Protein AF-A0A972TTF9-F1 (afdb_monomer)

Mean predicted aligned error: 5.74 Å

Structure (mmCIF, N/CA/C/O backbone):
data_AF-A0A972TTF9-F1
#
_entry.id   AF-A0A972TTF9-F1
#
loop_
_atom_site.group_PDB
_atom_site.id
_atom_site.type_symbol
_atom_site.label_atom_id
_atom_site.label_alt_id
_atom_site.label_comp_id
_atom_site.label_asym_id
_atom_site.label_entity_id
_atom_site.label_seq_id
_atom_site.pdbx_PDB_ins_code
_atom_site.Cartn_x
_atom_site.Cartn_y
_atom_site.Cartn_z
_atom_site.occupancy
_atom_site.B_iso_or_equiv
_atom_site.auth_seq_id
_atom_site.auth_comp_id
_atom_site.auth_asym_id
_atom_site.auth_atom_id
_atom_site.pdbx_PDB_model_num
ATOM 1 N N . MET A 1 1 ? -5.460 18.891 6.272 1.00 92.94 1 MET A N 1
ATOM 2 C CA . MET A 1 1 ? -5.947 18.469 4.933 1.00 92.94 1 MET A CA 1
ATOM 3 C C . MET A 1 1 ? -7.461 18.357 4.998 1.00 92.94 1 MET A C 1
ATOM 5 O O . MET A 1 1 ? -7.931 17.852 6.002 1.00 92.94 1 MET A O 1
ATOM 9 N N . ASP A 1 2 ? -8.222 18.830 4.007 1.00 95.31 2 ASP A N 1
ATOM 10 C CA . ASP A 1 2 ? -9.689 18.640 4.000 1.00 95.31 2 ASP A CA 1
ATOM 11 C C . ASP A 1 2 ? -10.114 17.315 3.328 1.00 95.31 2 ASP A C 1
ATOM 13 O O . ASP A 1 2 ? -9.313 16.657 2.652 1.00 95.31 2 ASP A O 1
ATOM 17 N N . LYS A 1 3 ? -11.377 16.910 3.516 1.00 96.06 3 LYS A N 1
ATOM 18 C CA . LYS A 1 3 ? -11.932 15.657 2.981 1.00 96.06 3 LYS A CA 1
ATOM 19 C C . LYS A 1 3 ? -11.820 15.547 1.455 1.00 96.06 3 LYS A C 1
ATOM 21 O O . LYS A 1 3 ? -11.499 14.477 0.934 1.00 96.06 3 LYS A O 1
ATOM 26 N N . ASN A 1 4 ? -12.021 16.643 0.721 1.00 96.31 4 ASN A N 1
ATOM 27 C CA . ASN A 1 4 ? -11.902 16.645 -0.740 1.00 96.31 4 ASN A CA 1
ATOM 28 C C . ASN A 1 4 ? -10.445 16.456 -1.177 1.00 96.31 4 ASN A C 1
ATOM 30 O O . ASN A 1 4 ? -10.166 15.688 -2.098 1.00 96.31 4 ASN A O 1
ATOM 34 N N . GLN A 1 5 ? -9.503 17.106 -0.493 1.00 97.12 5 GLN A N 1
ATOM 35 C CA . GLN A 1 5 ? -8.070 16.922 -0.710 1.00 97.12 5 GLN A CA 1
ATOM 36 C C . GLN A 1 5 ? -7.633 15.484 -0.409 1.00 97.12 5 GLN A C 1
ATOM 38 O O . GLN A 1 5 ? -6.855 14.918 -1.180 1.00 97.12 5 GLN A O 1
ATOM 43 N N . LEU A 1 6 ? -8.146 14.873 0.665 1.00 97.62 6 LEU A N 1
ATOM 44 C CA . LEU A 1 6 ? -7.896 13.464 0.976 1.00 97.62 6 LEU A CA 1
ATOM 45 C C . LEU A 1 6 ? -8.379 12.554 -0.161 1.00 97.62 6 LEU A C 1
ATOM 47 O O . LEU A 1 6 ? -7.615 11.720 -0.646 1.00 97.62 6 LEU A O 1
ATOM 51 N N . LEU A 1 7 ? -9.610 12.748 -0.641 1.00 97.31 7 LEU A N 1
ATOM 52 C CA . LEU A 1 7 ? -10.167 11.963 -1.748 1.00 97.31 7 LEU A CA 1
ATOM 53 C C . LEU A 1 7 ? -9.369 12.130 -3.044 1.00 97.31 7 LEU A C 1
ATOM 55 O O . LEU A 1 7 ? -9.093 11.141 -3.721 1.00 97.31 7 LEU A O 1
ATOM 59 N N . LEU A 1 8 ? -8.948 13.353 -3.379 1.00 97.19 8 LEU A N 1
ATOM 60 C CA . LEU A 1 8 ? -8.092 13.604 -4.541 1.00 97.19 8 LEU A CA 1
ATOM 61 C C . LEU A 1 8 ? -6.760 12.852 -4.435 1.00 97.19 8 LEU A C 1
ATOM 63 O O . LEU A 1 8 ? -6.316 12.251 -5.415 1.00 97.19 8 LEU A O 1
ATOM 67 N N . LYS A 1 9 ? -6.143 12.830 -3.250 1.00 97.75 9 LYS A N 1
ATOM 68 C CA . LYS A 1 9 ? -4.900 12.086 -3.021 1.00 97.75 9 LYS A CA 1
ATOM 69 C C . LYS A 1 9 ? -5.108 10.571 -3.072 1.00 97.75 9 LYS A C 1
ATOM 71 O O . LYS A 1 9 ? -4.300 9.884 -3.688 1.00 97.75 9 LYS A O 1
ATOM 76 N N . LEU A 1 10 ? -6.202 10.043 -2.521 1.00 97.06 10 LEU A N 1
ATOM 77 C CA . LEU A 1 10 ? -6.537 8.616 -2.642 1.00 97.06 10 LEU A CA 1
ATOM 78 C C . LEU A 1 10 ? -6.822 8.208 -4.095 1.00 97.06 10 LEU A C 1
ATOM 80 O O . LEU A 1 10 ? -6.395 7.138 -4.529 1.00 97.06 10 LEU A O 1
ATOM 84 N N . ASN A 1 11 ? -7.471 9.074 -4.878 1.00 96.12 11 ASN A N 1
ATOM 85 C CA . ASN A 1 11 ? -7.640 8.860 -6.316 1.00 96.12 11 ASN A CA 1
ATOM 86 C C . ASN A 1 11 ? -6.285 8.839 -7.034 1.00 96.12 11 ASN A C 1
ATOM 88 O O . ASN A 1 11 ? -6.067 7.989 -7.891 1.00 96.12 11 ASN A O 1
ATOM 92 N N . ALA A 1 12 ? -5.351 9.722 -6.666 1.00 96.81 12 ALA A N 1
ATOM 93 C CA . ALA A 1 12 ? -3.997 9.695 -7.216 1.00 96.81 12 ALA A CA 1
ATOM 94 C C . ALA A 1 12 ? -3.274 8.374 -6.895 1.00 96.81 12 ALA A C 1
ATOM 96 O O . ALA A 1 12 ? -2.665 7.787 -7.788 1.00 96.81 12 ALA A O 1
ATOM 97 N N . VAL A 1 13 ? -3.411 7.850 -5.670 1.00 96.81 13 VAL A N 1
ATOM 98 C CA . VAL A 1 13 ? -2.885 6.522 -5.297 1.00 96.81 13 VAL A CA 1
ATOM 99 C C . VAL A 1 13 ? -3.491 5.420 -6.175 1.00 96.81 13 VAL A C 1
ATOM 101 O O . VAL A 1 13 ? -2.761 4.570 -6.693 1.00 96.81 13 VAL A O 1
ATOM 104 N N . GLN A 1 14 ? -4.810 5.447 -6.399 1.00 95.25 14 GLN A N 1
ATOM 105 C CA . GLN A 1 14 ? -5.482 4.487 -7.278 1.00 95.25 14 GLN A CA 1
ATOM 106 C C . GLN A 1 14 ? -4.977 4.594 -8.721 1.00 95.25 14 GLN A C 1
ATOM 108 O O . GLN A 1 14 ? -4.647 3.580 -9.335 1.00 95.25 14 GLN A O 1
ATOM 113 N N . HIS A 1 15 ? -4.885 5.808 -9.262 1.00 95.06 15 HIS A N 1
ATOM 114 C CA . HIS A 1 15 ? -4.401 6.043 -10.620 1.00 95.0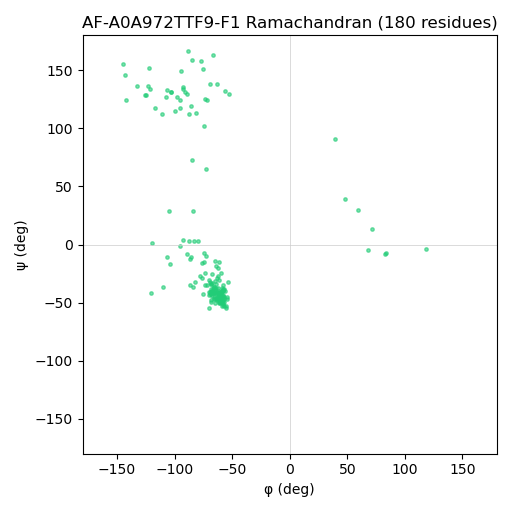6 15 HIS A CA 1
ATOM 115 C C . HIS A 1 15 ? -2.958 5.570 -10.794 1.00 95.06 15 HIS A C 1
ATOM 117 O O . HIS A 1 15 ? -2.661 4.903 -11.781 1.00 95.06 15 HIS A O 1
ATOM 123 N N . ASN A 1 16 ? -2.081 5.832 -9.823 1.00 94.69 16 ASN A N 1
ATOM 124 C CA . ASN A 1 16 ? -0.700 5.352 -9.846 1.00 94.69 16 ASN A CA 1
ATOM 125 C C . ASN A 1 16 ? -0.635 3.822 -9.881 1.00 94.69 16 ASN A C 1
ATOM 127 O O . ASN A 1 16 ? 0.145 3.260 -10.652 1.00 94.69 16 ASN A O 1
ATOM 131 N N . LEU A 1 17 ? -1.485 3.140 -9.103 1.00 93.12 17 LEU A N 1
ATOM 132 C CA . LEU A 1 17 ? -1.599 1.687 -9.182 1.00 93.12 17 LEU A CA 1
ATOM 133 C C . LEU A 1 17 ? -2.062 1.252 -10.577 1.00 93.12 17 LEU A C 1
ATOM 135 O O . LEU A 1 17 ? -1.405 0.416 -11.184 1.00 93.12 17 LEU A O 1
ATOM 139 N N . LEU A 1 18 ? -3.141 1.827 -11.113 1.00 91.94 18 LEU A N 1
ATOM 140 C CA . LEU A 1 18 ? -3.689 1.454 -12.424 1.00 91.94 18 LEU A CA 1
ATOM 141 C C . LEU A 1 18 ? -2.694 1.687 -13.571 1.00 91.94 18 LEU A C 1
ATOM 143 O O . LEU A 1 18 ? -2.528 0.808 -14.415 1.00 91.94 18 LEU A O 1
ATOM 147 N N . ILE A 1 19 ? -1.987 2.820 -13.574 1.00 91.44 19 ILE A N 1
ATOM 148 C CA . ILE A 1 19 ? -0.908 3.112 -14.529 1.00 91.44 19 ILE A CA 1
ATOM 149 C C . ILE A 1 19 ? 0.222 2.091 -14.365 1.00 91.44 19 ILE A C 1
ATOM 151 O O . ILE A 1 19 ? 0.707 1.538 -15.350 1.00 91.44 19 ILE A O 1
ATOM 155 N N . GLY A 1 20 ? 0.617 1.786 -13.128 1.00 90.75 20 GLY A N 1
ATOM 156 C CA . GLY A 1 20 ? 1.597 0.743 -12.832 1.00 90.75 20 GLY A CA 1
ATOM 157 C C . GLY A 1 20 ? 1.180 -0.637 -13.355 1.00 90.75 20 GLY A C 1
ATOM 158 O O . GLY A 1 20 ? 1.991 -1.365 -13.919 1.00 90.75 20 GLY A O 1
ATOM 159 N N . LEU A 1 21 ? -0.099 -0.995 -13.238 1.00 89.19 21 LEU A N 1
ATOM 160 C CA . LEU A 1 21 ? -0.625 -2.255 -13.763 1.00 89.19 21 LEU A CA 1
ATOM 161 C C . LEU A 1 21 ? -0.623 -2.282 -15.288 1.00 89.19 21 LEU A C 1
ATOM 163 O O . LEU A 1 21 ? -0.136 -3.251 -15.864 1.00 89.19 21 LEU A O 1
ATOM 167 N N . ALA A 1 22 ? -1.120 -1.226 -15.932 1.00 86.12 22 ALA A N 1
ATOM 168 C CA . ALA A 1 22 ? -1.128 -1.115 -17.386 1.00 86.12 22 ALA A CA 1
ATOM 169 C C . ALA A 1 22 ? 0.299 -1.198 -17.947 1.00 86.12 22 ALA A C 1
ATOM 171 O O . ALA A 1 22 ? 0.589 -2.030 -18.805 1.00 86.12 22 ALA A O 1
ATOM 172 N N . THR A 1 23 ? 1.224 -0.424 -17.375 1.00 81.88 23 THR A N 1
ATOM 173 C CA . THR A 1 23 ? 2.636 -0.450 -17.777 1.00 81.88 23 THR A CA 1
ATOM 174 C C . THR A 1 23 ? 3.299 -1.795 -17.504 1.00 81.88 23 THR A C 1
ATOM 176 O O . THR A 1 23 ? 4.130 -2.205 -18.300 1.00 81.88 23 THR A O 1
ATOM 179 N N . GLY A 1 24 ? 2.933 -2.517 -16.440 1.00 77.00 24 GLY A N 1
ATOM 180 C CA . GLY A 1 24 ? 3.442 -3.865 -16.164 1.00 77.00 24 GLY A CA 1
ATOM 181 C C . GLY A 1 24 ? 2.877 -4.958 -17.083 1.00 77.00 24 GLY A C 1
ATOM 182 O O . GLY A 1 24 ? 3.523 -5.992 -17.260 1.00 77.00 24 GLY A O 1
ATOM 183 N N . MET A 1 25 ? 1.689 -4.751 -17.662 1.00 69.88 25 MET A N 1
ATOM 184 C CA . MET A 1 25 ? 1.065 -5.660 -18.636 1.00 69.88 25 MET A CA 1
ATOM 185 C C . MET A 1 25 ? 1.592 -5.439 -20.058 1.00 69.88 25 MET A C 1
ATOM 187 O O . MET A 1 25 ? 1.733 -6.399 -20.812 1.00 69.88 25 MET A O 1
ATOM 191 N N . GLU A 1 26 ? 1.943 -4.203 -20.414 1.00 65.50 26 GLU A N 1
ATOM 192 C CA . GLU A 1 26 ? 2.475 -3.843 -21.736 1.00 65.50 26 GLU A CA 1
ATOM 193 C C . GLU A 1 26 ? 3.990 -4.059 -21.879 1.00 65.50 26 GLU A C 1
ATOM 195 O O . GLU A 1 26 ? 4.657 -3.403 -22.681 1.00 65.50 26 GLU A O 1
ATOM 200 N N . TRP A 1 27 ? 4.566 -5.014 -21.145 1.00 68.44 27 TRP A N 1
ATOM 201 C CA . TRP A 1 27 ? 5.965 -5.409 -21.317 1.00 68.44 27 TRP A CA 1
ATOM 202 C C . TRP A 1 27 ? 6.161 -6.206 -22.621 1.00 68.44 27 TRP A C 1
ATOM 204 O O . TRP A 1 27 ? 6.505 -7.386 -22.615 1.00 68.44 27 TRP A O 1
ATOM 214 N N . VAL A 1 28 ? 5.938 -5.550 -23.762 1.00 64.56 28 VAL A N 1
ATOM 215 C CA . VAL A 1 28 ? 6.119 -6.114 -25.098 1.00 64.56 28 VAL A CA 1
ATOM 216 C C . VAL A 1 28 ? 7.513 -5.733 -25.621 1.00 64.56 28 VAL A C 1
ATOM 218 O O . VAL A 1 28 ? 7.814 -4.545 -25.742 1.00 64.56 28 VAL A O 1
ATOM 221 N N . PRO A 1 29 ? 8.357 -6.706 -26.014 1.00 65.75 29 PRO A N 1
ATOM 222 C CA . PRO A 1 29 ? 9.765 -6.464 -26.352 1.00 65.75 29 PRO A CA 1
ATOM 223 C C . PRO A 1 29 ? 10.040 -5.527 -27.533 1.00 65.75 29 PRO A C 1
ATOM 225 O O . PRO A 1 29 ? 11.181 -5.107 -27.720 1.00 65.75 29 PRO A O 1
ATOM 228 N N . LYS A 1 30 ? 9.032 -5.224 -28.364 1.00 69.69 30 LYS A N 1
ATOM 229 C CA . LYS A 1 30 ? 9.236 -4.660 -29.708 1.00 69.69 30 LYS A CA 1
ATOM 230 C C . LYS A 1 30 ? 9.973 -3.314 -29.727 1.00 69.69 30 LYS A C 1
ATOM 232 O O . LYS A 1 30 ? 10.640 -3.049 -30.717 1.00 69.69 30 LYS A O 1
ATOM 237 N N . ASN A 1 31 ? 9.931 -2.536 -28.640 1.00 73.50 31 ASN A N 1
ATOM 238 C CA . ASN A 1 31 ? 10.522 -1.190 -28.587 1.00 73.50 31 ASN A CA 1
ATOM 239 C C . ASN A 1 31 ? 11.623 -1.017 -27.520 1.00 73.50 31 ASN A C 1
ATOM 241 O O . ASN A 1 31 ? 12.154 0.080 -27.358 1.00 73.50 31 ASN A O 1
ATOM 245 N N . TRP A 1 32 ? 11.988 -2.057 -26.759 1.00 77.38 32 TRP A N 1
ATOM 246 C CA . TRP A 1 32 ? 12.927 -1.881 -25.636 1.00 77.38 32 TRP A CA 1
ATOM 247 C C . TRP A 1 32 ? 14.340 -1.542 -26.065 1.00 77.38 32 TRP A C 1
ATOM 249 O O . TRP A 1 32 ? 15.003 -0.757 -25.394 1.00 77.38 32 TRP A O 1
ATOM 259 N N . LYS A 1 33 ? 14.786 -2.085 -27.200 1.00 77.38 33 LYS A N 1
ATOM 260 C CA . LYS A 1 33 ? 16.105 -1.766 -27.745 1.00 77.38 33 LYS A CA 1
ATOM 261 C C . LYS A 1 33 ? 16.251 -0.264 -27.997 1.00 77.38 33 LYS A C 1
ATOM 263 O O . LYS A 1 33 ? 17.297 0.299 -27.692 1.00 77.38 33 LYS A O 1
ATOM 268 N N . ASP A 1 34 ? 15.194 0.376 -28.486 1.00 81.12 34 ASP A N 1
ATOM 269 C CA . ASP A 1 34 ? 15.183 1.813 -28.750 1.00 81.12 34 ASP A CA 1
ATOM 270 C C . ASP A 1 34 ? 15.074 2.612 -2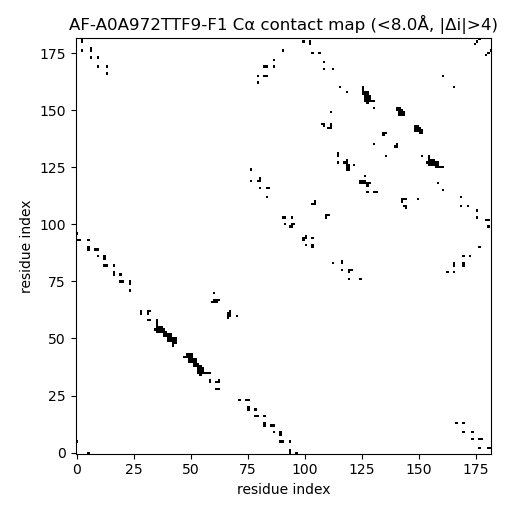7.447 1.00 81.12 34 ASP A C 1
ATOM 272 O O . ASP A 1 34 ? 15.834 3.557 -27.240 1.00 81.12 34 ASP A O 1
ATOM 276 N N . ILE A 1 35 ? 14.219 2.175 -26.514 1.00 78.81 35 ILE A N 1
ATOM 277 C CA . ILE A 1 35 ? 14.056 2.810 -25.196 1.00 78.81 35 ILE A CA 1
ATOM 278 C C . ILE A 1 35 ? 15.364 2.794 -24.391 1.00 78.81 35 ILE A C 1
ATOM 280 O O . ILE A 1 35 ? 15.724 3.799 -23.783 1.00 78.81 35 ILE A O 1
ATOM 284 N N . CYS A 1 36 ? 16.121 1.694 -24.413 1.00 83.81 36 CYS A N 1
ATOM 285 C CA . CYS A 1 36 ? 17.397 1.584 -23.700 1.00 83.81 36 CYS A CA 1
ATOM 286 C C . CYS A 1 36 ? 18.479 2.543 -24.214 1.00 83.81 36 CYS A C 1
ATOM 288 O O . CYS A 1 36 ? 19.446 2.802 -23.498 1.00 83.81 36 CYS A O 1
ATOM 290 N N . ASN A 1 37 ? 18.330 3.082 -25.425 1.00 84.44 37 ASN A N 1
ATOM 291 C CA . ASN A 1 37 ? 19.256 4.072 -25.974 1.00 84.44 37 ASN A CA 1
ATOM 292 C C . ASN A 1 37 ? 18.867 5.513 -25.615 1.00 84.44 37 ASN A C 1
ATOM 294 O O . ASN A 1 37 ? 19.649 6.434 -25.857 1.00 84.44 37 ASN A O 1
ATOM 298 N N . ILE A 1 38 ? 17.694 5.723 -25.009 1.00 85.44 38 ILE A N 1
ATOM 299 C CA . ILE A 1 38 ? 17.258 7.043 -24.564 1.00 85.44 38 ILE A CA 1
ATOM 300 C C . ILE A 1 38 ? 18.116 7.487 -23.380 1.00 85.44 38 ILE A C 1
ATOM 302 O O . ILE A 1 38 ? 18.424 6.728 -22.454 1.00 85.44 38 ILE A O 1
ATOM 306 N N . THR A 1 39 ? 18.496 8.759 -23.415 1.00 87.69 39 THR A N 1
ATOM 307 C CA . THR A 1 39 ? 19.091 9.442 -22.277 1.00 87.69 39 THR A CA 1
ATOM 308 C C . THR A 1 39 ? 18.292 10.698 -21.989 1.00 87.69 39 THR A C 1
ATOM 310 O O . THR A 1 39 ? 18.029 11.484 -22.895 1.00 87.69 39 THR A O 1
ATOM 313 N N . PHE A 1 40 ? 17.898 10.860 -20.733 1.00 87.81 40 PHE A N 1
ATOM 314 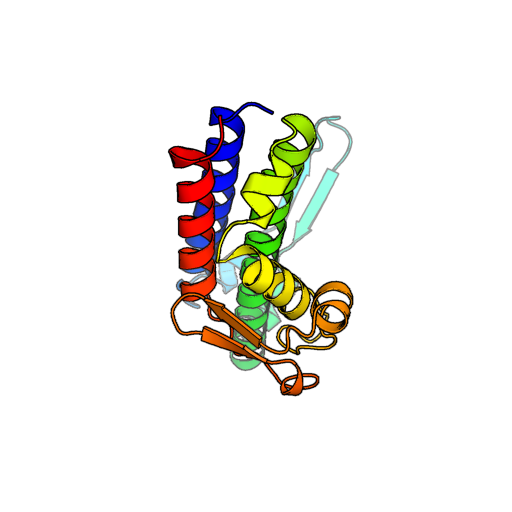C CA . PHE A 1 40 ? 17.142 12.011 -20.269 1.00 87.81 40 PHE A CA 1
ATOM 315 C C . PHE A 1 40 ? 18.091 13.019 -19.641 1.00 87.81 40 PHE A C 1
ATOM 317 O O . PHE A 1 40 ? 18.858 12.669 -18.740 1.00 87.81 40 PHE A O 1
ATOM 324 N N . ASP A 1 41 ? 18.007 14.256 -20.112 1.00 89.88 41 ASP A N 1
ATOM 325 C CA . ASP A 1 41 ? 18.681 15.398 -19.515 1.00 89.88 41 ASP A CA 1
ATOM 326 C C . ASP A 1 41 ? 17.663 16.159 -18.659 1.00 89.88 41 ASP A C 1
ATOM 328 O O . ASP A 1 41 ? 16.676 16.697 -19.160 1.00 89.88 41 ASP A O 1
ATOM 332 N N . PHE A 1 42 ? 17.900 16.185 -17.353 1.00 89.69 42 PHE A N 1
ATOM 333 C CA . PHE A 1 42 ? 17.106 16.932 -16.391 1.00 89.69 42 PHE A CA 1
ATOM 334 C C . PHE A 1 42 ? 17.859 18.194 -16.003 1.00 89.69 42 PHE A C 1
ATOM 336 O O . PHE A 1 42 ? 19.037 18.135 -15.644 1.00 89.69 42 PHE A O 1
ATOM 343 N N . THR A 1 43 ? 17.159 19.322 -16.044 1.00 90.81 43 THR A N 1
ATOM 344 C CA . THR A 1 43 ? 17.616 20.569 -15.431 1.00 90.81 43 THR A CA 1
ATOM 345 C C . THR A 1 43 ? 16.756 20.800 -14.199 1.00 90.81 43 THR A C 1
ATOM 347 O O . THR A 1 43 ? 15.534 20.723 -14.298 1.00 90.81 43 THR A O 1
ATOM 350 N N . GLY A 1 44 ? 17.390 21.005 -13.047 1.00 84.62 44 GLY A N 1
ATOM 351 C CA . GLY A 1 44 ? 16.695 21.326 -11.808 1.00 84.62 44 GLY A CA 1
ATOM 352 C C . GLY A 1 44 ? 16.030 22.697 -11.878 1.00 84.62 44 GLY A C 1
ATOM 353 O O . GLY A 1 44 ? 16.379 23.530 -12.717 1.00 84.62 44 GLY A O 1
ATOM 354 N N . ASP A 1 45 ? 15.095 22.942 -10.963 1.00 88.00 45 ASP A N 1
ATOM 355 C CA . ASP A 1 45 ? 14.345 24.204 -10.890 1.00 88.00 45 ASP A CA 1
ATOM 356 C C . ASP A 1 45 ? 15.252 25.423 -10.622 1.00 88.00 45 ASP A C 1
ATOM 358 O O . ASP A 1 45 ? 14.894 26.556 -10.933 1.00 88.00 45 ASP A O 1
ATOM 362 N N . ASP A 1 46 ? 16.454 25.188 -10.086 1.00 87.81 46 ASP A N 1
ATOM 363 C CA . ASP A 1 46 ? 17.507 26.188 -9.885 1.00 87.81 46 ASP A CA 1
ATOM 364 C C . ASP A 1 46 ? 18.231 26.600 -11.185 1.00 87.81 46 ASP A C 1
ATOM 366 O O . ASP A 1 46 ? 19.072 27.499 -11.168 1.00 87.81 46 ASP A O 1
ATOM 370 N N . GLY A 1 47 ? 17.948 25.931 -12.309 1.00 80.19 47 GLY A N 1
ATOM 371 C CA . GLY A 1 47 ? 18.584 26.152 -13.611 1.00 80.19 47 GLY A CA 1
ATOM 372 C C . GLY A 1 47 ? 20.066 25.751 -13.689 1.00 80.19 47 GLY A C 1
ATOM 373 O O . GLY A 1 47 ? 20.658 25.803 -14.771 1.00 80.19 47 GLY A O 1
ATOM 374 N N . ALA A 1 48 ? 20.672 25.342 -12.573 1.00 81.00 48 ALA A N 1
ATOM 375 C CA . ALA A 1 48 ? 22.101 25.064 -12.440 1.00 81.00 48 ALA A CA 1
ATOM 376 C C . ALA A 1 48 ? 22.378 23.566 -12.273 1.00 81.00 48 ALA A C 1
ATOM 378 O O . ALA A 1 48 ? 23.351 23.043 -12.826 1.00 81.00 48 ALA A O 1
ATOM 379 N N . SER A 1 49 ? 21.506 22.863 -11.553 1.00 84.25 49 SER A N 1
ATOM 380 C CA . SER A 1 49 ? 21.593 21.428 -11.343 1.00 84.25 49 SER A CA 1
ATOM 381 C C . SER A 1 49 ? 21.252 20.694 -12.633 1.00 84.25 49 SER A C 1
ATOM 383 O O . SER A 1 49 ? 20.184 20.887 -13.213 1.00 84.25 49 SER A O 1
ATOM 385 N N . LYS A 1 50 ? 22.158 19.829 -13.094 1.00 90.00 50 LYS A N 1
ATOM 386 C CA . LYS A 1 50 ? 21.940 18.984 -14.272 1.00 90.00 50 LYS A CA 1
ATOM 387 C C . LYS A 1 50 ? 22.145 17.527 -13.908 1.00 90.00 50 LYS A C 1
ATOM 389 O O . LYS A 1 50 ? 23.183 17.168 -13.356 1.00 90.00 50 LYS A O 1
ATOM 394 N N . ALA A 1 51 ? 21.177 16.689 -14.251 1.00 88.94 51 ALA A N 1
ATOM 395 C CA . ALA A 1 51 ? 21.280 15.246 -14.106 1.00 88.94 51 ALA A CA 1
ATOM 396 C C . ALA A 1 51 ? 21.046 14.584 -15.457 1.00 88.94 51 ALA A C 1
ATOM 398 O O . ALA A 1 51 ? 20.133 14.950 -16.192 1.00 88.94 51 ALA A O 1
ATOM 399 N N . LYS A 1 52 ? 21.871 13.588 -15.772 1.00 89.06 52 LYS A N 1
ATOM 400 C CA . LYS A 1 52 ? 21.729 12.791 -16.983 1.00 89.06 52 LYS A CA 1
ATOM 401 C C . LYS A 1 52 ? 21.443 11.351 -16.597 1.00 89.06 52 LYS A C 1
ATOM 403 O O . LYS A 1 52 ? 22.272 10.715 -15.950 1.00 89.06 52 LYS A O 1
ATOM 408 N N . ILE A 1 53 ? 20.279 10.841 -16.984 1.00 86.75 53 ILE A N 1
ATOM 409 C CA . ILE A 1 53 ? 19.871 9.463 -16.694 1.00 86.75 53 ILE A CA 1
ATOM 410 C C . ILE A 1 53 ? 19.844 8.684 -18.002 1.00 86.75 53 ILE A C 1
ATOM 412 O O . ILE A 1 53 ? 19.013 8.938 -18.872 1.00 86.75 53 ILE A O 1
ATOM 416 N N . SER A 1 54 ? 20.761 7.727 -18.140 1.00 86.38 54 SER A N 1
ATOM 417 C CA . SER A 1 54 ? 20.781 6.800 -19.272 1.00 86.38 54 SER A CA 1
ATOM 418 C C . SER A 1 54 ? 20.008 5.532 -18.935 1.00 86.38 54 SER A C 1
ATOM 420 O O . SER A 1 54 ? 20.238 4.923 -17.890 1.00 86.38 54 SER A O 1
ATOM 422 N N . LEU A 1 55 ? 19.147 5.087 -19.851 1.00 85.50 55 LEU A N 1
ATOM 423 C CA . LEU A 1 55 ? 18.436 3.815 -19.714 1.00 85.50 55 LEU A CA 1
ATOM 424 C C . LEU A 1 55 ? 19.256 2.603 -20.179 1.00 85.50 55 LEU A C 1
ATOM 426 O O . LEU A 1 55 ? 18.764 1.475 -20.124 1.00 85.50 55 LEU A O 1
ATOM 430 N N . LYS A 1 56 ? 20.518 2.795 -20.588 1.00 84.31 56 LYS A N 1
ATOM 431 C CA . LYS A 1 56 ? 21.367 1.715 -21.112 1.00 84.31 56 LYS A CA 1
ATOM 432 C C . LYS A 1 56 ? 21.546 0.570 -20.114 1.00 84.31 56 LYS A C 1
ATOM 434 O O . LYS A 1 56 ? 21.576 -0.588 -20.516 1.00 84.31 56 LYS A O 1
ATOM 439 N N . GLY A 1 57 ? 21.598 0.878 -18.816 1.00 79.88 57 GLY A N 1
ATOM 440 C CA . GLY A 1 57 ? 21.695 -0.126 -17.749 1.00 79.88 57 GLY A CA 1
ATOM 441 C C . GLY A 1 57 ? 20.474 -1.048 -17.628 1.00 79.88 57 GLY A C 1
ATOM 442 O O . GLY A 1 57 ? 20.561 -2.085 -16.982 1.00 79.88 57 GLY A O 1
ATOM 443 N N . LEU A 1 58 ? 19.346 -0.706 -18.262 1.00 82.69 58 LEU A N 1
ATOM 444 C CA . LEU A 1 58 ? 18.155 -1.556 -18.307 1.00 82.69 58 LEU A CA 1
ATOM 445 C C . LEU A 1 58 ? 18.196 -2.577 -19.449 1.00 82.69 58 LEU A C 1
ATOM 447 O O . LEU A 1 58 ? 17.359 -3.475 -19.468 1.00 82.69 58 LEU A O 1
ATOM 451 N N . HIS A 1 59 ? 19.147 -2.466 -20.383 1.00 82.94 59 HIS A N 1
ATOM 452 C CA . HIS A 1 59 ? 19.200 -3.307 -21.579 1.00 82.94 59 HIS A CA 1
ATOM 453 C C . HIS A 1 59 ? 19.206 -4.800 -21.236 1.00 82.94 59 HIS A C 1
ATOM 455 O O . HIS A 1 59 ? 18.325 -5.537 -21.671 1.00 82.94 59 HIS A O 1
ATOM 461 N N . ASP A 1 60 ? 20.141 -5.242 -20.398 1.00 80.12 60 ASP A N 1
ATOM 462 C CA . ASP A 1 60 ? 20.288 -6.667 -20.083 1.00 80.12 60 ASP A CA 1
ATOM 463 C C . ASP A 1 60 ? 19.106 -7.192 -19.254 1.00 80.12 60 ASP A C 1
ATOM 465 O O . ASP A 1 60 ? 18.668 -8.331 -19.421 1.00 80.12 60 ASP A O 1
ATOM 469 N N . THR A 1 61 ? 18.527 -6.331 -18.416 1.00 82.81 61 THR A N 1
ATOM 470 C CA . THR A 1 61 ? 17.312 -6.620 -17.648 1.00 82.81 61 THR A CA 1
ATOM 471 C C . THR A 1 61 ? 16.092 -6.815 -18.546 1.00 82.81 61 THR A C 1
ATOM 473 O O . THR A 1 61 ? 15.284 -7.697 -18.287 1.00 82.81 61 THR A O 1
ATOM 476 N N . LEU A 1 62 ? 15.940 -6.008 -19.598 1.00 79.56 62 LEU A N 1
ATOM 477 C CA . LEU A 1 62 ? 14.770 -6.057 -20.477 1.00 79.56 62 LEU A CA 1
ATOM 478 C C . LEU A 1 62 ? 14.904 -7.131 -21.564 1.00 79.56 62 LEU A C 1
ATOM 480 O O . LEU A 1 62 ? 13.923 -7.801 -21.894 1.00 79.56 62 LEU A O 1
ATOM 484 N N . MET A 1 63 ? 16.106 -7.342 -22.102 1.00 82.00 63 MET A N 1
ATOM 485 C CA . MET A 1 63 ? 16.332 -8.279 -23.207 1.00 82.00 63 MET A CA 1
ATOM 486 C C . MET A 1 63 ? 16.358 -9.749 -22.763 1.00 82.00 63 MET A C 1
ATOM 488 O O . MET A 1 63 ? 15.998 -10.622 -23.553 1.00 82.00 63 MET A O 1
ATOM 492 N N . ASN A 1 64 ? 16.723 -10.044 -21.511 1.00 85.38 64 ASN A N 1
ATOM 493 C CA . ASN A 1 64 ? 16.683 -11.401 -20.961 1.00 85.38 64 ASN A CA 1
ATOM 494 C C . ASN A 1 64 ? 15.332 -11.685 -20.280 1.00 85.38 64 ASN A C 1
ATOM 496 O O . ASN A 1 64 ? 14.833 -10.895 -19.490 1.00 85.38 64 ASN A O 1
ATOM 500 N N . GLU A 1 65 ? 14.714 -12.822 -20.600 1.00 84.50 65 GLU A N 1
ATOM 501 C CA . GLU A 1 65 ? 13.376 -13.170 -20.107 1.00 84.50 65 GLU A CA 1
ATOM 502 C C . GLU A 1 65 ? 13.309 -13.419 -18.598 1.00 84.50 65 GLU A C 1
ATOM 504 O O . GLU A 1 65 ? 12.373 -12.964 -17.942 1.00 84.50 65 GLU A O 1
ATOM 509 N N . SER A 1 66 ? 14.312 -14.087 -18.033 1.00 86.62 66 SER A N 1
ATOM 510 C CA . SER A 1 66 ? 14.343 -14.412 -16.608 1.00 86.62 66 SER A CA 1
ATOM 511 C C . SER A 1 66 ? 14.550 -13.167 -15.746 1.00 86.62 66 SER A C 1
ATOM 513 O O . SER A 1 66 ? 13.885 -13.007 -14.718 1.00 86.62 66 SER A O 1
ATOM 515 N N . THR A 1 67 ? 15.472 -12.283 -16.139 1.00 86.94 67 THR A N 1
ATOM 516 C CA . THR A 1 67 ? 15.707 -11.019 -15.425 1.00 86.94 67 THR A CA 1
ATOM 517 C C . THR A 1 67 ? 14.496 -10.112 -15.551 1.00 86.94 67 THR A C 1
ATOM 519 O O . THR A 1 67 ? 14.047 -9.553 -14.553 1.00 86.94 67 THR A O 1
ATOM 522 N N . ARG A 1 68 ? 13.897 -10.055 -16.740 1.00 85.38 68 ARG A N 1
ATOM 523 C CA . ARG A 1 68 ? 12.677 -9.307 -16.996 1.00 85.38 68 ARG A CA 1
ATOM 524 C C . ARG A 1 68 ? 11.523 -9.754 -16.105 1.00 85.38 68 ARG A C 1
ATOM 526 O O . ARG A 1 68 ? 10.916 -8.923 -15.437 1.00 85.38 68 ARG A O 1
ATOM 533 N N . GLU A 1 69 ? 11.227 -11.048 -16.055 1.00 85.31 69 GLU A N 1
ATOM 534 C CA . GLU A 1 69 ? 10.143 -11.552 -15.208 1.00 85.31 69 GLU A CA 1
ATOM 535 C C . GLU A 1 69 ? 10.401 -11.249 -13.724 1.00 85.31 69 GLU A C 1
ATOM 537 O O . GLU A 1 69 ? 9.508 -10.791 -13.009 1.00 85.31 69 GLU A O 1
ATOM 542 N N . THR A 1 70 ? 11.653 -11.382 -13.280 1.00 87.25 70 THR A N 1
ATOM 543 C CA . THR A 1 70 ? 12.066 -10.995 -11.923 1.00 87.25 70 THR A CA 1
ATOM 544 C C . THR A 1 70 ? 11.815 -9.509 -11.653 1.00 87.25 70 THR A C 1
ATOM 546 O O . THR A 1 70 ? 11.257 -9.141 -10.616 1.00 87.25 70 THR A O 1
ATOM 549 N N . THR A 1 71 ? 12.187 -8.627 -12.584 1.00 86.56 71 THR A N 1
ATOM 550 C CA . THR A 1 71 ? 11.944 -7.185 -12.456 1.00 86.56 71 THR A CA 1
ATOM 551 C C . THR A 1 71 ? 10.458 -6.867 -12.454 1.00 86.56 71 THR A C 1
ATOM 553 O O . THR A 1 71 ? 10.032 -6.044 -11.646 1.00 86.56 71 THR A O 1
ATOM 556 N N . ARG A 1 72 ? 9.654 -7.545 -13.279 1.00 85.69 72 ARG A N 1
ATOM 557 C CA . ARG A 1 72 ? 8.198 -7.393 -13.289 1.00 85.69 72 ARG A CA 1
ATOM 558 C C . ARG A 1 72 ? 7.603 -7.766 -11.932 1.00 85.69 72 ARG A C 1
ATOM 560 O O . ARG A 1 72 ? 6.864 -6.972 -11.360 1.00 85.69 72 ARG A O 1
ATOM 567 N N . ILE A 1 73 ? 7.965 -8.920 -11.367 1.00 85.69 73 ILE A N 1
ATOM 568 C CA . ILE A 1 73 ? 7.510 -9.349 -10.031 1.00 85.69 73 ILE A CA 1
ATOM 569 C C . ILE A 1 73 ? 7.886 -8.311 -8.965 1.00 85.69 73 ILE A C 1
ATOM 571 O O . ILE A 1 73 ? 7.035 -7.900 -8.170 1.00 85.69 73 ILE A O 1
ATOM 575 N N . ASN A 1 74 ? 9.133 -7.835 -8.979 1.00 86.88 74 ASN A N 1
ATOM 576 C CA . ASN A 1 74 ? 9.610 -6.825 -8.034 1.00 86.88 74 ASN A CA 1
ATOM 577 C C . ASN A 1 74 ? 8.880 -5.488 -8.189 1.00 86.88 74 ASN A C 1
ATOM 579 O O . ASN A 1 74 ? 8.490 -4.886 -7.190 1.00 86.88 74 ASN A O 1
ATOM 583 N N . PHE A 1 75 ? 8.645 -5.044 -9.423 1.00 87.81 75 PHE A N 1
ATOM 584 C CA . PHE A 1 75 ? 7.884 -3.835 -9.720 1.00 87.81 75 PHE A CA 1
ATOM 585 C C . PHE A 1 75 ? 6.449 -3.935 -9.190 1.00 87.81 75 PHE A C 1
ATOM 587 O O . PHE A 1 75 ? 5.983 -3.042 -8.485 1.00 87.81 75 PHE A O 1
ATOM 594 N N . MET A 1 76 ? 5.783 -5.068 -9.414 1.00 86.38 76 MET A N 1
ATOM 595 C CA . MET A 1 76 ? 4.442 -5.321 -8.880 1.00 86.38 76 MET A CA 1
ATOM 596 C C . MET A 1 76 ? 4.422 -5.341 -7.346 1.00 86.38 76 MET A C 1
ATOM 598 O O . MET A 1 76 ? 3.475 -4.852 -6.727 1.00 86.38 76 MET A O 1
ATOM 602 N N . ALA A 1 77 ? 5.464 -5.875 -6.706 1.00 85.88 77 ALA A N 1
ATOM 603 C CA . ALA A 1 77 ? 5.611 -5.809 -5.256 1.00 85.88 77 ALA A CA 1
ATOM 604 C C . ALA A 1 77 ? 5.809 -4.363 -4.764 1.00 85.88 77 ALA A C 1
ATOM 606 O O . ALA A 1 77 ? 5.178 -3.974 -3.781 1.00 85.88 77 ALA A O 1
ATOM 607 N N . CYS A 1 78 ? 6.619 -3.554 -5.460 1.00 88.25 78 CYS A N 1
ATOM 608 C CA . CYS A 1 78 ? 6.788 -2.124 -5.176 1.00 88.25 78 CYS A CA 1
ATOM 609 C C . CYS A 1 78 ? 5.458 -1.372 -5.248 1.00 88.25 78 CYS A C 1
ATOM 611 O O . CYS A 1 78 ? 5.137 -0.644 -4.312 1.00 88.25 78 CYS A O 1
ATOM 613 N N . LEU A 1 79 ? 4.676 -1.588 -6.310 1.00 89.19 79 LEU A N 1
ATOM 614 C CA . LEU A 1 79 ? 3.369 -0.953 -6.483 1.00 89.19 79 LEU A CA 1
ATOM 615 C C . LEU A 1 79 ? 2.427 -1.292 -5.326 1.00 89.19 79 LEU A C 1
ATOM 617 O O . LEU A 1 79 ? 1.889 -0.387 -4.699 1.00 89.19 79 LEU A O 1
ATOM 621 N N . LYS A 1 80 ? 2.296 -2.579 -4.967 1.00 89.62 80 LYS A N 1
ATOM 622 C CA . LYS A 1 80 ? 1.463 -2.996 -3.822 1.00 89.62 80 LYS A CA 1
ATOM 623 C C . LYS A 1 80 ? 1.900 -2.324 -2.518 1.00 89.62 80 LYS A C 1
ATOM 625 O O . LYS A 1 80 ? 1.050 -1.854 -1.766 1.00 89.62 80 LYS A O 1
ATOM 630 N N . ARG A 1 81 ? 3.211 -2.275 -2.244 1.00 89.69 81 ARG A N 1
ATOM 631 C CA . ARG A 1 81 ? 3.751 -1.602 -1.050 1.00 89.69 81 ARG A CA 1
ATOM 632 C C . ARG A 1 81 ? 3.393 -0.122 -1.031 1.00 89.69 81 ARG A C 1
ATOM 634 O O . ARG A 1 81 ? 2.911 0.352 -0.008 1.00 89.69 81 ARG A O 1
ATOM 641 N N . ALA A 1 82 ? 3.633 0.575 -2.140 1.00 91.44 82 ALA A N 1
ATOM 642 C CA . ALA A 1 82 ? 3.362 2.001 -2.266 1.00 91.44 82 ALA A CA 1
ATOM 643 C C . ALA A 1 82 ? 1.873 2.291 -2.051 1.00 91.44 82 ALA A C 1
ATOM 645 O O . ALA A 1 82 ? 1.537 3.061 -1.159 1.00 91.44 82 ALA A O 1
ATOM 646 N N . THR A 1 83 ? 0.979 1.577 -2.746 1.00 93.31 83 THR A N 1
ATOM 647 C CA . THR A 1 83 ? -0.475 1.743 -2.603 1.00 93.31 83 THR A CA 1
ATOM 648 C C . THR A 1 83 ? -0.940 1.582 -1.159 1.00 93.31 83 THR A C 1
ATOM 650 O O . THR A 1 83 ? -1.617 2.457 -0.625 1.00 93.31 83 THR A O 1
ATOM 653 N N . LEU A 1 84 ? -0.574 0.470 -0.513 1.00 93.19 84 LEU A N 1
ATOM 654 C CA . LEU A 1 84 ? -1.034 0.167 0.844 1.00 93.19 84 LEU A CA 1
ATOM 655 C C . LEU A 1 84 ? -0.483 1.149 1.875 1.00 93.19 84 LEU A C 1
ATOM 657 O O . LEU A 1 84 ? -1.174 1.496 2.833 1.00 93.19 84 LEU A O 1
ATOM 661 N N . ARG A 1 85 ? 0.770 1.571 1.696 1.00 93.00 85 ARG A N 1
ATOM 662 C CA . ARG A 1 85 ? 1.422 2.525 2.585 1.00 93.00 85 ARG A CA 1
ATOM 663 C C . ARG A 1 85 ? 0.820 3.916 2.429 1.00 93.00 85 ARG A C 1
ATOM 665 O O . ARG A 1 85 ? 0.362 4.469 3.421 1.00 93.00 85 ARG A O 1
ATOM 672 N N . GLU A 1 86 ? 0.794 4.445 1.211 1.00 95.19 86 GLU A N 1
ATOM 673 C CA . GLU A 1 86 ? 0.346 5.810 0.936 1.00 95.19 86 GLU A CA 1
ATOM 674 C C . GLU A 1 86 ? -1.123 5.998 1.313 1.00 95.19 86 GLU A C 1
ATOM 676 O O . GLU A 1 86 ? -1.451 6.947 2.019 1.00 95.19 86 GLU A O 1
ATOM 681 N N . ALA A 1 87 ? -2.007 5.069 0.935 1.00 96.06 87 ALA A N 1
ATOM 682 C CA . ALA A 1 87 ? -3.420 5.175 1.291 1.00 96.06 87 ALA A CA 1
ATOM 683 C C . ALA A 1 87 ? -3.637 5.156 2.813 1.00 96.06 87 ALA A C 1
ATOM 685 O O . ALA A 1 87 ? -4.404 5.959 3.345 1.00 96.06 87 ALA A O 1
ATOM 686 N N . HIS A 1 88 ? -2.915 4.286 3.529 1.00 95.19 88 HIS A N 1
ATOM 687 C CA . HIS A 1 88 ? -2.975 4.234 4.987 1.00 95.19 88 HIS A CA 1
ATOM 688 C C . HIS A 1 88 ? -2.454 5.520 5.637 1.00 95.19 88 HIS A C 1
ATOM 690 O O . HIS A 1 88 ? -3.089 6.016 6.563 1.00 95.19 88 HIS A O 1
ATOM 696 N N . GLU A 1 89 ? -1.307 6.038 5.187 1.00 95.81 89 GLU A N 1
ATOM 697 C CA . GLU A 1 89 ? -0.688 7.256 5.728 1.00 95.81 89 GLU A CA 1
ATOM 698 C C . GLU A 1 89 ? -1.564 8.492 5.480 1.00 95.81 89 GLU A C 1
ATOM 700 O O . GLU A 1 89 ? -1.703 9.321 6.374 1.00 95.81 89 GLU A O 1
ATOM 705 N N . LEU A 1 90 ? -2.216 8.589 4.316 1.00 97.56 90 LEU A N 1
ATOM 706 C CA . LEU A 1 90 ? -3.139 9.682 4.001 1.00 97.56 90 LEU A CA 1
ATOM 707 C C . LEU A 1 90 ? -4.356 9.709 4.931 1.00 97.56 90 LEU A C 1
ATOM 709 O O . LEU A 1 90 ? -4.703 10.769 5.449 1.00 97.56 90 LEU A O 1
ATOM 713 N N . ILE A 1 91 ? -4.995 8.554 5.143 1.00 97.62 91 ILE A N 1
ATOM 714 C CA . ILE A 1 91 ? -6.164 8.446 6.027 1.00 97.62 91 ILE A CA 1
ATOM 715 C C . ILE A 1 91 ? -5.750 8.657 7.481 1.00 97.62 91 ILE A C 1
ATOM 717 O O . ILE A 1 91 ? -6.427 9.380 8.202 1.00 97.62 91 ILE A O 1
ATOM 721 N N . LEU A 1 92 ? -4.625 8.069 7.901 1.00 96.62 92 LEU A N 1
ATOM 722 C CA . LEU A 1 92 ? -4.096 8.248 9.250 1.00 96.62 92 LEU A CA 1
ATOM 723 C C . LEU A 1 92 ? -3.864 9.727 9.558 1.00 96.62 92 LEU A C 1
ATOM 725 O O . LEU A 1 92 ? -4.399 10.219 10.544 1.00 96.62 92 LEU A O 1
ATOM 729 N N . LEU A 1 93 ? -3.131 10.428 8.687 1.00 97.12 93 LEU A N 1
ATOM 730 C CA . LEU A 1 93 ? -2.836 11.848 8.856 1.00 97.12 93 LEU A CA 1
ATOM 731 C C . LEU A 1 93 ? -4.121 12.673 8.958 1.00 97.12 93 LEU A C 1
ATOM 733 O O . LEU A 1 93 ? -4.236 13.519 9.836 1.00 97.12 93 LEU A O 1
ATOM 737 N N . TYR A 1 94 ? -5.098 12.406 8.086 1.00 98.06 94 TYR A N 1
ATOM 738 C CA . TYR A 1 94 ? -6.388 13.086 8.147 1.00 98.06 94 TYR A CA 1
ATOM 739 C C . TYR A 1 94 ? -7.080 12.877 9.492 1.00 98.06 94 TYR A C 1
ATOM 741 O O . TYR A 1 94 ? -7.447 13.841 10.151 1.00 98.06 94 TYR A O 1
ATOM 749 N N . CYS A 1 95 ? -7.227 11.619 9.908 1.00 97.75 95 CYS A N 1
ATOM 750 C CA . CYS A 1 95 ? -7.921 11.264 11.138 1.00 97.75 95 CYS A CA 1
ATOM 751 C C . CYS A 1 95 ? -7.202 11.777 12.394 1.00 97.75 95 CYS A C 1
ATOM 753 O O . CYS A 1 95 ? -7.861 12.072 13.387 1.00 97.75 95 CYS A O 1
ATOM 755 N N . GLU A 1 96 ? -5.873 11.885 12.375 1.00 96.38 96 GLU A N 1
ATOM 756 C CA . GLU A 1 96 ? -5.104 12.516 13.453 1.00 96.38 96 GLU A CA 1
ATOM 757 C C . GLU A 1 96 ? -5.338 14.034 13.492 1.00 96.38 96 GLU A C 1
ATOM 759 O O . GLU A 1 96 ? -5.564 14.586 14.566 1.00 96.38 96 GLU A O 1
ATOM 764 N N . GLU A 1 97 ? -5.357 14.708 12.337 1.00 96.69 97 GLU A N 1
ATOM 765 C CA . GLU A 1 97 ? -5.632 16.149 12.240 1.00 96.69 97 GLU A CA 1
ATOM 766 C C . GLU A 1 97 ? -7.091 16.505 12.588 1.00 96.69 97 GLU A C 1
ATOM 768 O O . GLU A 1 97 ? -7.342 17.565 13.164 1.00 96.69 97 GLU A O 1
ATOM 773 N N . SER A 1 98 ? -8.050 15.632 12.261 1.00 96.81 98 SER A N 1
ATOM 774 C CA . SER A 1 98 ? -9.487 15.840 12.489 1.00 96.81 98 SER A CA 1
ATOM 775 C C . SER A 1 98 ? -10.018 15.218 13.787 1.00 96.81 98 SER A C 1
ATOM 777 O O . SER A 1 98 ? -11.192 15.387 14.105 1.00 96.81 98 SER A O 1
ATOM 779 N N . ASN A 1 99 ? -9.171 14.533 14.565 1.00 97.06 99 ASN A N 1
ATOM 780 C CA . ASN A 1 99 ? -9.543 13.751 15.754 1.00 97.06 99 ASN A CA 1
ATOM 781 C C . ASN A 1 99 ? -10.547 12.606 15.488 1.00 97.06 99 ASN A C 1
ATOM 783 O O . ASN A 1 99 ? -11.293 12.226 16.387 1.00 97.06 99 ASN A O 1
ATOM 787 N N . GLN A 1 100 ? -10.534 12.017 14.289 1.00 96.94 100 GLN A N 1
ATOM 788 C CA . GLN A 1 100 ? -11.416 10.910 13.876 1.00 96.94 100 GLN A CA 1
ATOM 789 C C . GLN A 1 100 ? -10.697 9.547 13.824 1.00 96.94 100 GLN A C 1
ATOM 791 O O . GLN A 1 100 ? -10.976 8.671 12.996 1.00 96.94 100 GLN A O 1
ATOM 796 N N . PHE A 1 101 ? -9.666 9.373 14.657 1.00 96.88 101 PHE A N 1
ATOM 797 C CA . PHE A 1 101 ? -8.849 8.158 14.647 1.00 96.88 101 PHE A CA 1
ATOM 798 C C . PHE A 1 101 ? -9.596 6.925 15.173 1.00 96.88 101 PHE A C 1
ATOM 800 O O . PHE A 1 101 ? -9.333 5.808 14.720 1.00 96.88 101 PHE A O 1
ATOM 807 N N . GLU A 1 102 ? -10.539 7.090 16.103 1.00 97.19 102 GLU A N 1
ATOM 808 C CA . GLU A 1 102 ? -11.302 5.951 16.623 1.00 97.19 102 GLU A CA 1
ATOM 809 C C . GLU A 1 102 ? -12.293 5.411 15.578 1.00 97.19 102 GLU A C 1
ATOM 811 O O . GLU A 1 102 ? -12.421 4.194 15.438 1.00 97.19 102 GLU A O 1
ATOM 816 N N . GLU A 1 103 ? -12.887 6.275 14.751 1.00 97.44 103 GLU A N 1
ATOM 817 C CA . GLU A 1 103 ? -13.716 5.910 13.597 1.00 97.44 103 GLU A CA 1
ATOM 818 C C . GLU A 1 103 ? -12.903 5.094 12.593 1.00 97.44 103 GLU A C 1
ATOM 820 O O . GLU A 1 103 ? -13.351 4.039 12.132 1.00 97.44 103 GLU A O 1
ATOM 825 N N . TYR A 1 104 ? -11.675 5.531 12.308 1.00 97.44 104 TYR A N 1
ATOM 826 C CA . TYR A 1 104 ? -10.755 4.815 11.428 1.00 97.44 104 TYR A CA 1
ATOM 827 C C . TYR A 1 104 ? -10.375 3.438 11.985 1.00 97.44 104 TYR A C 1
ATOM 829 O O . TYR A 1 104 ? -10.456 2.419 11.296 1.00 97.44 104 TYR A O 1
ATOM 837 N N . LYS A 1 105 ? -10.016 3.377 13.264 1.00 96.19 105 LYS A N 1
ATOM 838 C CA . LYS A 1 105 ? -9.630 2.141 13.952 1.00 96.19 105 LYS A CA 1
ATOM 839 C C . LYS A 1 105 ? -10.785 1.150 14.113 1.00 96.19 105 LYS A C 1
ATOM 841 O O . LYS A 1 105 ? -10.531 -0.052 14.228 1.00 96.19 105 LYS A O 1
ATOM 846 N N . SER A 1 106 ? -12.026 1.639 14.127 1.00 95.81 106 SER A N 1
ATOM 847 C CA . SER A 1 106 ? -13.239 0.819 14.204 1.00 95.81 106 SER A CA 1
ATOM 848 C C . SER A 1 106 ? -13.571 0.091 12.896 1.00 95.81 106 SER A C 1
ATOM 850 O O . SER A 1 106 ? -14.369 -0.847 12.910 1.00 95.81 106 SER A O 1
ATOM 852 N N . GLN A 1 107 ? -12.952 0.481 11.774 1.00 96.94 107 GLN A N 1
ATOM 853 C CA . GLN A 1 107 ? -13.259 -0.112 10.478 1.00 96.94 107 GLN A CA 1
ATOM 854 C C . GLN A 1 107 ? -12.921 -1.612 10.443 1.00 96.94 107 GLN A C 1
ATOM 856 O O . GLN A 1 107 ? -11.845 -2.019 10.897 1.00 96.94 107 GLN A O 1
ATOM 861 N N . PRO A 1 108 ? -13.784 -2.456 9.842 1.00 94.50 108 PRO A N 1
ATOM 862 C CA . PRO A 1 108 ? -13.616 -3.912 9.856 1.00 94.50 108 PRO A CA 1
ATOM 863 C C . PRO A 1 108 ? -12.331 -4.370 9.151 1.00 94.50 108 PRO A C 1
ATOM 865 O O . PRO A 1 108 ? -11.750 -5.398 9.493 1.00 94.50 108 PRO A O 1
ATOM 868 N N . TRP A 1 109 ? -11.850 -3.587 8.187 1.00 96.25 109 TRP A N 1
ATOM 869 C CA . TRP A 1 109 ? -10.623 -3.850 7.442 1.00 96.25 109 TRP A CA 1
ATOM 870 C C . TRP A 1 109 ? -9.360 -3.302 8.121 1.00 96.25 109 TRP A C 1
ATOM 872 O O . TRP A 1 109 ? -8.259 -3.671 7.717 1.00 96.25 109 TRP A O 1
ATOM 882 N N . PHE A 1 110 ? -9.470 -2.453 9.151 1.00 96.25 110 PHE A N 1
ATOM 883 C CA . PHE A 1 110 ? -8.335 -1.709 9.717 1.00 96.25 110 PHE A CA 1
ATOM 884 C C . PHE A 1 110 ? -7.205 -2.626 10.203 1.00 96.25 110 PHE A C 1
ATOM 886 O O . PHE A 1 110 ? -6.040 -2.454 9.838 1.00 96.25 110 PHE A O 1
ATOM 893 N N . GLN A 1 111 ? -7.544 -3.635 11.010 1.00 96.31 111 GLN A N 1
ATOM 894 C CA . GLN A 1 111 ? -6.545 -4.543 11.581 1.00 96.31 111 GLN A CA 1
ATOM 895 C C . GLN A 1 111 ? -5.890 -5.415 10.509 1.00 96.31 111 GLN A C 1
ATOM 897 O O . GLN A 1 111 ? -4.671 -5.598 10.524 1.00 96.31 111 GLN A O 1
ATOM 902 N N . PHE A 1 112 ? -6.685 -5.890 9.549 1.00 96.62 112 PHE A N 1
ATOM 903 C CA . PHE A 1 112 ? -6.194 -6.634 8.395 1.00 96.62 112 PHE A CA 1
ATOM 904 C C . PHE A 1 112 ? -5.231 -5.779 7.559 1.00 96.62 112 PHE A C 1
ATOM 906 O O . PHE A 1 112 ? -4.103 -6.195 7.300 1.00 96.62 112 PHE A O 1
ATOM 913 N N . ALA A 1 113 ? -5.627 -4.550 7.217 1.00 95.56 113 ALA A N 1
ATOM 914 C CA . ALA A 1 113 ? -4.819 -3.599 6.460 1.00 95.56 113 ALA A CA 1
ATOM 915 C C . ALA A 1 113 ? -3.487 -3.294 7.151 1.00 95.56 113 ALA A C 1
ATOM 917 O O . ALA A 1 113 ? -2.437 -3.296 6.509 1.00 95.56 113 ALA A O 1
ATOM 918 N N . ARG A 1 114 ? -3.512 -3.086 8.474 1.00 94.19 114 ARG A N 1
ATOM 919 C CA . ARG A 1 114 ? -2.312 -2.831 9.279 1.00 94.19 114 ARG A CA 1
ATOM 920 C C . ARG A 1 114 ? -1.327 -4.000 9.220 1.00 94.19 114 ARG A C 1
ATOM 922 O O . ARG A 1 114 ? -0.129 -3.774 9.053 1.00 94.19 114 ARG A O 1
ATOM 929 N N . ILE A 1 115 ? -1.822 -5.235 9.321 1.00 95.06 115 ILE A N 1
ATOM 930 C CA . ILE A 1 115 ? -0.987 -6.441 9.232 1.00 95.06 115 ILE A CA 1
ATOM 931 C C . ILE A 1 115 ? -0.444 -6.612 7.810 1.00 95.06 115 ILE A C 1
ATOM 933 O O . ILE A 1 115 ? 0.765 -6.766 7.642 1.00 95.06 115 ILE A O 1
ATOM 937 N N . ILE A 1 116 ? -1.295 -6.523 6.782 1.00 94.44 116 ILE A N 1
ATOM 938 C CA . ILE A 1 116 ? -0.869 -6.658 5.382 1.00 94.44 116 ILE A CA 1
ATOM 939 C C . ILE A 1 116 ? 0.161 -5.600 5.001 1.00 94.44 116 ILE A C 1
ATOM 941 O O . ILE A 1 116 ? 1.151 -5.932 4.355 1.00 94.44 116 ILE A O 1
ATOM 945 N N . ARG A 1 117 ? -0.007 -4.347 5.434 1.00 92.12 117 ARG A N 1
ATOM 946 C CA . ARG A 1 117 ? 0.986 -3.292 5.203 1.00 92.12 117 ARG A CA 1
ATOM 947 C C . ARG A 1 117 ? 2.362 -3.715 5.720 1.00 92.12 117 ARG A C 1
ATOM 949 O O . ARG A 1 117 ? 3.345 -3.562 4.999 1.00 92.12 117 ARG A O 1
ATOM 956 N N . ASN A 1 118 ? 2.443 -4.279 6.925 1.00 89.75 118 ASN A N 1
ATOM 957 C CA . ASN A 1 118 ? 3.710 -4.764 7.479 1.00 89.75 118 ASN A CA 1
ATOM 958 C C . ASN A 1 118 ? 4.255 -5.953 6.670 1.00 89.75 118 ASN A C 1
ATOM 960 O O . ASN A 1 118 ? 5.421 -5.948 6.281 1.00 89.75 118 ASN A O 1
ATOM 964 N N . VAL A 1 119 ? 3.396 -6.921 6.337 1.00 91.00 119 VAL A N 1
ATOM 965 C CA . VAL A 1 119 ? 3.726 -8.095 5.509 1.00 91.00 119 VAL A CA 1
ATOM 966 C C . VAL A 1 119 ? 4.342 -7.689 4.166 1.00 91.00 119 VAL A C 1
ATOM 968 O O . VAL A 1 119 ? 5.375 -8.231 3.763 1.00 91.00 119 VAL A O 1
ATOM 971 N N . VAL A 1 120 ? 3.741 -6.721 3.469 1.00 87.44 120 VAL A N 1
ATOM 972 C CA . VAL A 1 120 ? 4.245 -6.284 2.163 1.00 87.44 120 VAL A CA 1
ATOM 973 C C . VAL A 1 120 ? 5.480 -5.401 2.288 1.00 87.44 120 VAL A C 1
ATOM 975 O O . VAL A 1 120 ? 6.296 -5.424 1.377 1.00 87.44 120 VAL A O 1
ATOM 978 N N . SER A 1 121 ? 5.647 -4.644 3.379 1.00 77.50 121 SER A N 1
ATOM 979 C CA . SER A 1 121 ? 6.711 -3.635 3.519 1.00 77.50 121 SER A CA 1
ATOM 980 C C . SER A 1 121 ? 8.102 -4.211 3.803 1.00 77.50 121 SER A C 1
ATOM 982 O O . SER A 1 121 ? 9.099 -3.506 3.644 1.00 77.50 121 SER A O 1
ATOM 984 N N . HIS A 1 122 ? 8.203 -5.475 4.217 1.00 72.06 122 HIS A N 1
ATOM 985 C CA . HIS A 1 122 ? 9.490 -6.100 4.521 1.00 72.06 122 HIS A CA 1
ATOM 986 C C . HIS A 1 122 ? 10.280 -6.521 3.271 1.00 72.06 122 HIS A C 1
ATOM 988 O O . HIS A 1 122 ? 9.723 -6.756 2.201 1.00 72.06 122 HIS A O 1
ATOM 994 N N . LYS A 1 123 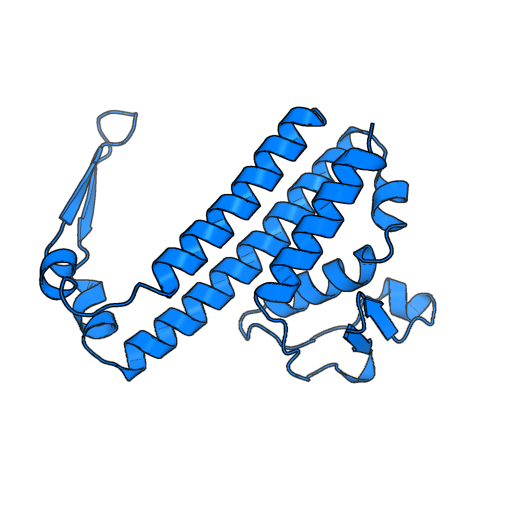? 11.606 -6.658 3.438 1.00 59.84 123 LYS A N 1
ATOM 995 C CA . LYS A 1 123 ? 12.574 -6.996 2.374 1.00 59.84 123 LYS A CA 1
ATOM 996 C C . LYS A 1 123 ? 12.219 -8.271 1.598 1.00 59.84 123 LYS A C 1
ATOM 998 O O . LYS A 1 123 ? 12.449 -8.310 0.397 1.00 59.84 123 LYS A O 1
ATOM 1003 N N . ASP A 1 124 ? 11.594 -9.243 2.262 1.00 61.94 124 ASP A N 1
ATOM 1004 C CA . ASP A 1 124 ? 11.196 -10.523 1.654 1.00 61.94 124 ASP A CA 1
ATOM 1005 C C . ASP A 1 124 ? 9.759 -10.517 1.109 1.00 61.94 124 ASP A C 1
ATOM 1007 O O . ASP A 1 124 ? 9.279 -11.557 0.681 1.00 61.94 124 ASP A O 1
ATOM 1011 N N . CYS A 1 125 ? 9.071 -9.367 1.159 1.00 67.75 125 CYS A N 1
ATOM 1012 C CA . CYS A 1 125 ? 7.762 -9.098 0.556 1.00 67.75 125 CYS A CA 1
ATOM 1013 C C . CYS A 1 125 ? 6.765 -10.254 0.645 1.00 67.75 125 CYS A C 1
ATOM 1015 O O . CYS A 1 125 ? 6.651 -11.060 -0.274 1.00 67.75 125 CYS A O 1
ATOM 1017 N N . GLY A 1 126 ? 5.963 -10.276 1.708 1.00 83.56 126 GLY A N 1
ATOM 1018 C CA . GLY A 1 126 ? 4.882 -11.249 1.824 1.00 83.56 126 GLY A CA 1
ATOM 1019 C C . GLY A 1 126 ? 5.008 -12.189 3.007 1.00 83.56 126 GLY A C 1
ATOM 1020 O O . GLY A 1 126 ? 4.084 -12.945 3.225 1.00 83.56 126 GLY A O 1
ATOM 1021 N N . VAL A 1 127 ? 6.068 -12.154 3.814 1.00 91.00 127 VAL A N 1
ATOM 1022 C CA . VAL A 1 127 ? 6.136 -12.997 5.022 1.00 91.00 127 VAL A CA 1
ATOM 1023 C C . VAL A 1 127 ? 5.533 -12.273 6.224 1.00 91.00 127 VAL A C 1
ATOM 1025 O O . VAL A 1 127 ? 5.926 -11.147 6.541 1.00 91.00 127 VAL A O 1
ATOM 1028 N N . LEU A 1 128 ? 4.621 -12.934 6.940 1.00 93.25 128 LEU A N 1
ATOM 1029 C CA . LEU A 1 128 ? 4.145 -12.458 8.238 1.00 93.25 128 LEU A CA 1
ATOM 1030 C C . LEU A 1 128 ? 5.225 -12.696 9.294 1.00 93.25 128 LEU A C 1
ATOM 1032 O O . LEU A 1 128 ? 5.418 -13.811 9.755 1.00 93.25 128 LEU A O 1
ATOM 1036 N N . ARG A 1 129 ? 5.967 -11.656 9.672 1.00 91.25 129 ARG A N 1
ATOM 1037 C CA . ARG A 1 129 ? 7.084 -11.793 10.626 1.00 91.25 129 ARG A CA 1
ATOM 1038 C C . ARG A 1 129 ? 6.660 -11.698 12.080 1.00 91.25 129 ARG A C 1
ATOM 1040 O O . ARG A 1 129 ? 7.239 -12.354 12.939 1.00 91.25 129 ARG A O 1
ATOM 1047 N N . GLU A 1 130 ? 5.666 -10.869 12.348 1.00 93.00 130 GLU A N 1
ATOM 1048 C CA . GLU A 1 130 ? 5.199 -10.594 13.695 1.00 93.00 130 GLU A CA 1
ATOM 1049 C C . GLU A 1 130 ? 3.687 -10.418 13.707 1.00 93.00 130 GLU A C 1
ATOM 1051 O O . GLU A 1 130 ? 3.089 -9.890 12.767 1.00 93.00 130 GLU A O 1
ATOM 1056 N N . TRP A 1 131 ? 3.073 -10.852 14.803 1.00 95.75 131 TRP A N 1
ATOM 1057 C CA . TRP A 1 131 ? 1.686 -10.529 15.093 1.00 95.75 131 TRP A CA 1
ATOM 1058 C C . TRP A 1 131 ? 1.635 -9.266 15.953 1.00 95.75 131 TRP A C 1
ATOM 1060 O O . TRP A 1 131 ? 2.387 -9.192 16.932 1.00 95.75 131 TRP A O 1
ATOM 1070 N N . PRO A 1 132 ? 0.747 -8.297 15.664 1.00 95.38 132 PRO A N 1
ATOM 1071 C CA . PRO A 1 132 ? 0.656 -7.078 16.456 1.00 95.38 132 PRO A CA 1
ATOM 1072 C C . PRO A 1 132 ? 0.485 -7.369 17.954 1.00 95.38 132 PRO A C 1
ATOM 1074 O O . PRO A 1 132 ? -0.355 -8.175 18.378 1.00 95.38 132 PRO A O 1
ATOM 1077 N N . SER A 1 133 ? 1.320 -6.730 18.775 1.00 95.12 133 SER A N 1
ATOM 1078 C CA . SER A 1 133 ? 1.378 -7.014 20.213 1.00 95.12 133 SER A CA 1
ATOM 1079 C C . SER A 1 133 ? 0.100 -6.594 20.942 1.00 95.12 133 SER A C 1
ATOM 1081 O O . SER A 1 133 ? -0.325 -7.269 21.877 1.00 95.12 133 SER A O 1
ATOM 1083 N N . ASP A 1 134 ? -0.556 -5.527 20.488 1.00 95.19 134 ASP A N 1
ATOM 1084 C CA . ASP A 1 134 ? -1.848 -5.063 20.989 1.00 95.19 134 ASP A CA 1
ATOM 1085 C C . ASP A 1 134 ? -2.976 -6.064 20.703 1.00 95.19 134 ASP A C 1
ATOM 1087 O O . ASP A 1 134 ? -3.825 -6.275 21.569 1.00 95.19 134 ASP A O 1
ATOM 1091 N N . LEU A 1 135 ? -2.955 -6.741 19.548 1.00 95.81 135 LEU A N 1
ATOM 1092 C CA . LEU A 1 135 ? -3.888 -7.834 19.252 1.00 95.81 135 LEU A CA 1
ATOM 1093 C C . LEU A 1 135 ? -3.625 -9.042 20.153 1.00 95.81 135 LEU A C 1
ATOM 1095 O O . LEU A 1 135 ? -4.560 -9.572 20.749 1.00 95.81 135 LEU A O 1
ATOM 1099 N N . SER A 1 136 ? -2.352 -9.418 20.337 1.00 95.06 136 SER A N 1
ATOM 1100 C CA . SER A 1 136 ? -1.980 -10.503 21.260 1.00 95.06 136 SER A CA 1
ATOM 1101 C C . SER A 1 136 ? -2.446 -10.229 22.692 1.00 95.06 136 SER A C 1
ATOM 1103 O O . SER A 1 136 ? -3.000 -11.121 23.328 1.00 95.06 136 SER A O 1
ATOM 1105 N N . LYS A 1 137 ? -2.259 -9.002 23.197 1.00 96.62 137 LYS A N 1
ATOM 1106 C CA . LYS A 1 137 ? -2.695 -8.595 24.547 1.00 96.62 137 LYS A CA 1
ATOM 1107 C C . LYS A 1 137 ? -4.213 -8.663 24.723 1.00 96.62 137 LYS A C 1
ATOM 1109 O O . LYS A 1 137 ? -4.680 -8.900 25.829 1.00 96.62 137 LYS A O 1
ATOM 1114 N N . LYS A 1 138 ? -4.971 -8.475 23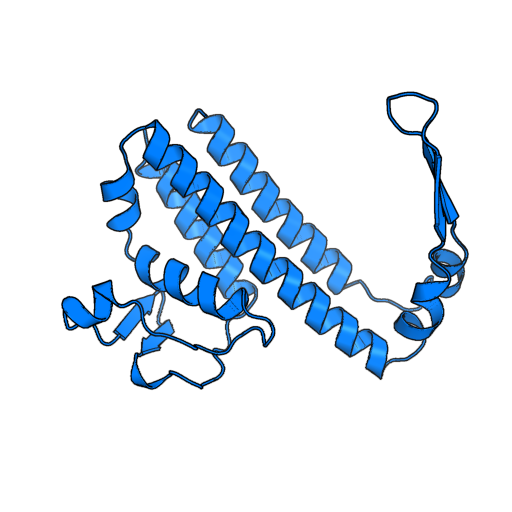.640 1.00 95.50 138 LYS A N 1
ATOM 1115 C CA . LYS A 1 138 ? -6.436 -8.595 23.608 1.00 95.50 138 LYS A CA 1
ATOM 1116 C C . LYS A 1 138 ? -6.927 -10.024 23.343 1.00 95.50 138 LYS A C 1
ATOM 1118 O O . LYS A 1 138 ? -8.127 -10.226 23.211 1.00 95.50 138 LYS A O 1
ATOM 1123 N N . GLY A 1 139 ? -6.026 -11.003 23.224 1.00 96.56 139 GLY A N 1
ATOM 1124 C CA . GLY A 1 139 ? -6.380 -12.386 22.896 1.00 96.56 139 GLY A CA 1
ATOM 1125 C C . GLY A 1 139 ? -6.842 -12.595 21.449 1.00 96.56 139 GLY A C 1
ATOM 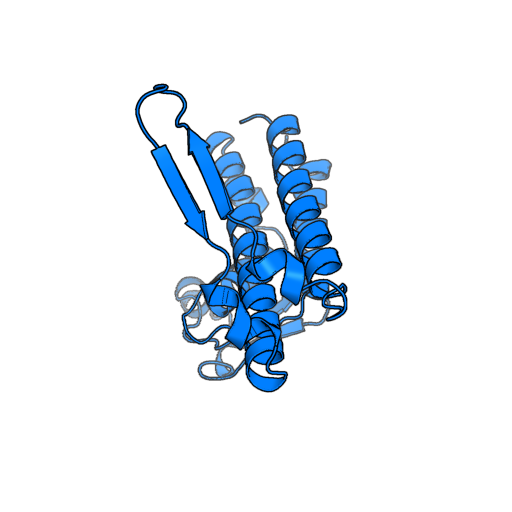1126 O O . GLY A 1 139 ? -7.370 -13.655 21.131 1.00 96.56 139 GLY A O 1
ATOM 1127 N N . ILE A 1 140 ? -6.641 -11.617 20.560 1.00 96.81 140 ILE A N 1
ATOM 1128 C CA . ILE A 1 140 ? -7.032 -11.712 19.150 1.00 96.81 140 ILE A CA 1
ATOM 1129 C C . ILE A 1 140 ? -5.958 -12.503 18.399 1.00 96.81 140 ILE A C 1
ATOM 1131 O O . ILE A 1 140 ? -4.817 -12.049 18.255 1.00 96.81 140 ILE A O 1
ATOM 1135 N N . THR A 1 141 ? -6.331 -13.688 17.920 1.00 96.94 141 THR A N 1
ATOM 1136 C CA . THR A 1 141 ? -5.447 -14.623 17.205 1.00 96.94 141 THR A CA 1
ATOM 1137 C C . THR A 1 141 ? -5.714 -14.697 15.707 1.00 96.94 141 THR A C 1
ATOM 1139 O O . THR A 1 141 ? -4.881 -15.251 14.990 1.00 96.94 141 THR A O 1
ATOM 1142 N N . SER A 1 142 ? -6.814 -14.118 15.220 1.00 97.44 142 SER A N 1
ATOM 1143 C CA . SER A 1 142 ? -7.095 -13.996 13.793 1.00 97.44 142 SER A CA 1
ATOM 1144 C C . SER A 1 142 ? -7.810 -12.693 13.448 1.00 97.44 142 SER A C 1
ATOM 1146 O O . SER A 1 142 ? -8.452 -12.068 14.293 1.00 97.44 142 SER A O 1
ATOM 1148 N N . VAL A 1 143 ? -7.651 -12.260 12.199 1.00 97.25 143 VAL A N 1
ATOM 1149 C CA . VAL A 1 143 ? -8.396 -11.150 11.599 1.00 97.25 143 VAL A CA 1
ATOM 1150 C C . VAL A 1 143 ? -8.909 -11.591 10.237 1.00 97.25 143 VAL A C 1
ATOM 1152 O O . VAL A 1 143 ? -8.177 -12.217 9.472 1.00 97.25 143 VAL A O 1
ATOM 1155 N N . VAL A 1 144 ? -10.162 -11.265 9.929 1.00 96.44 144 VAL A N 1
ATOM 1156 C CA . VAL A 1 144 ? -10.812 -11.653 8.674 1.00 96.44 144 VAL A CA 1
ATOM 1157 C C . VAL A 1 144 ? -11.268 -10.407 7.939 1.00 96.44 144 VAL A C 1
ATOM 1159 O O . VAL A 1 144 ? -11.905 -9.535 8.525 1.00 96.44 144 VAL A O 1
ATOM 1162 N N . TRP A 1 145 ? -10.987 -10.347 6.644 1.00 97.00 145 TRP A N 1
ATOM 1163 C CA . TRP A 1 145 ? -11.497 -9.309 5.760 1.00 97.00 145 TRP A CA 1
ATOM 1164 C C . TRP A 1 145 ? -11.836 -9.904 4.393 1.00 97.00 145 TRP A C 1
ATOM 1166 O O . TRP A 1 145 ? -11.001 -10.550 3.767 1.00 97.00 145 TRP A O 1
ATOM 1176 N N . ARG A 1 146 ? -13.085 -9.718 3.937 1.00 94.75 146 ARG A N 1
ATOM 1177 C CA . ARG A 1 146 ? -13.604 -10.232 2.649 1.00 94.75 146 ARG A CA 1
ATOM 1178 C C . ARG A 1 146 ? -13.288 -11.721 2.393 1.00 94.75 146 ARG A C 1
ATOM 1180 O O . ARG A 1 146 ? -12.976 -12.116 1.276 1.00 94.75 146 ARG A O 1
ATOM 1187 N N . GLY A 1 147 ? -13.374 -12.546 3.439 1.00 92.06 147 GLY A N 1
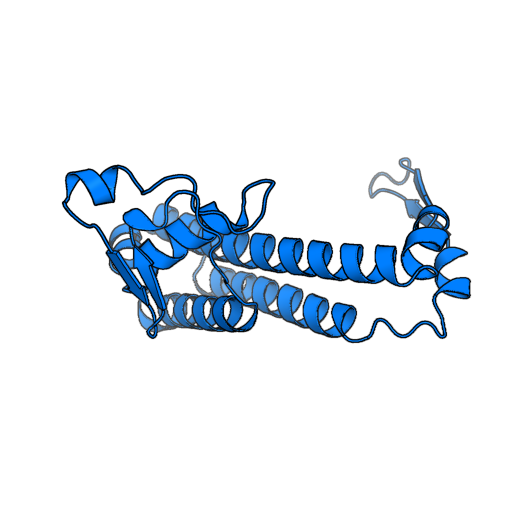ATOM 1188 C CA . GLY A 1 147 ? -13.091 -13.988 3.379 1.00 92.06 147 GLY A CA 1
ATOM 1189 C C . GLY A 1 147 ? -11.608 -14.361 3.487 1.00 92.06 147 GLY A C 1
ATOM 1190 O O . GLY A 1 147 ? -11.301 -15.536 3.659 1.00 92.06 147 GLY A O 1
ATOM 1191 N N . ASN A 1 148 ? -10.699 -13.384 3.459 1.00 93.31 148 ASN A N 1
ATOM 1192 C CA . ASN A 1 148 ? -9.281 -13.597 3.717 1.00 93.31 148 ASN A CA 1
ATOM 1193 C C . ASN A 1 148 ? -9.009 -13.536 5.217 1.00 93.31 148 ASN A C 1
ATOM 1195 O O . ASN A 1 148 ? -9.229 -12.505 5.854 1.00 93.31 148 ASN A O 1
ATOM 1199 N N . GLU A 1 149 ? -8.508 -14.632 5.776 1.00 95.81 149 GLU A N 1
ATOM 1200 C CA . GLU A 1 149 ? -8.113 -14.712 7.177 1.00 95.81 149 GLU A CA 1
ATOM 1201 C C . GLU A 1 149 ? -6.590 -14.630 7.311 1.00 95.81 149 GLU A C 1
ATOM 1203 O O . GLU A 1 149 ? -5.853 -15.363 6.653 1.00 95.81 149 GLU A O 1
ATOM 1208 N N . LEU A 1 150 ? -6.123 -13.767 8.211 1.00 96.94 150 LEU A N 1
ATOM 1209 C CA . LEU A 1 150 ? -4.760 -13.804 8.728 1.00 96.94 150 LEU A CA 1
ATOM 1210 C C . LEU A 1 150 ? -4.812 -14.334 10.149 1.00 96.94 150 LEU A C 1
ATOM 1212 O O . LEU A 1 150 ? -5.605 -13.857 10.961 1.00 96.94 150 LEU A O 1
ATOM 1216 N N . ARG A 1 151 ? -3.941 -15.287 10.461 1.00 97.06 151 ARG A N 1
ATOM 1217 C CA . ARG A 1 151 ? -3.856 -15.898 11.785 1.00 97.06 151 ARG A CA 1
ATOM 1218 C C . ARG A 1 151 ? -2.466 -15.733 12.373 1.00 97.06 151 ARG A C 1
ATOM 1220 O O . ARG A 1 151 ? -1.465 -15.666 11.664 1.00 97.06 151 ARG A O 1
ATOM 1227 N N . LYS A 1 152 ? -2.401 -15.704 13.700 1.00 96.94 152 LYS A N 1
ATOM 1228 C CA . LYS A 1 152 ? -1.149 -15.600 14.453 1.00 96.94 152 LYS A CA 1
ATOM 1229 C C . LYS A 1 152 ? -0.204 -16.782 14.206 1.00 96.94 152 LYS A C 1
ATOM 1231 O O . LYS A 1 152 ? 1.007 -16.603 14.259 1.00 96.94 152 LYS A O 1
ATOM 1236 N N . ASP A 1 153 ? -0.729 -17.971 13.929 1.00 96.75 153 ASP A N 1
ATOM 1237 C CA . ASP A 1 153 ? 0.066 -19.160 13.589 1.00 96.75 153 ASP A CA 1
ATOM 1238 C C . ASP A 1 153 ? 0.690 -19.096 12.181 1.00 96.75 153 ASP A C 1
ATOM 1240 O O . ASP A 1 153 ? 1.569 -19.894 11.858 1.00 96.75 153 ASP A O 1
ATOM 1244 N N . MET A 1 154 ? 0.302 -18.109 11.365 1.00 95.75 154 MET A N 1
ATOM 1245 C CA . MET A 1 154 ? 0.912 -17.839 10.062 1.00 95.75 154 MET A CA 1
ATOM 1246 C C . MET A 1 154 ? 2.234 -17.069 10.170 1.00 95.75 154 MET A C 1
ATOM 1248 O O . MET A 1 154 ? 2.822 -16.724 9.147 1.00 95.75 154 MET A O 1
ATOM 1252 N N . ILE A 1 155 ? 2.726 -16.777 11.381 1.00 95.62 155 ILE A N 1
ATOM 1253 C CA . ILE A 1 155 ? 4.059 -16.192 11.555 1.00 95.62 155 ILE A CA 1
ATOM 1254 C C . ILE A 1 155 ? 5.111 -17.094 10.888 1.00 95.62 155 ILE A C 1
ATOM 1256 O O . ILE A 1 155 ? 5.129 -18.307 11.077 1.00 95.62 155 ILE A O 1
ATOM 1260 N N . GLY A 1 156 ? 5.997 -16.484 10.102 1.00 93.44 156 GLY A N 1
ATOM 1261 C CA . GLY A 1 156 ? 7.006 -17.157 9.287 1.00 93.44 156 GLY A CA 1
ATOM 1262 C C . GLY A 1 156 ? 6.492 -17.645 7.931 1.00 93.44 156 GLY A C 1
ATOM 1263 O O . GLY A 1 156 ? 7.299 -18.060 7.105 1.00 93.44 156 GLY A O 1
ATOM 1264 N N . GLN A 1 157 ? 5.185 -17.566 7.668 1.00 93.44 157 GLN A N 1
ATOM 1265 C CA . GLN A 1 157 ? 4.588 -18.017 6.413 1.00 93.44 157 GLN A CA 1
ATOM 1266 C C . GLN A 1 157 ? 4.454 -16.876 5.404 1.00 93.44 157 GLN A C 1
ATOM 1268 O O . GLN A 1 157 ? 4.244 -15.710 5.760 1.00 93.44 157 GLN A O 1
ATOM 1273 N N . THR A 1 158 ? 4.542 -17.233 4.123 1.00 91.62 158 THR A N 1
ATOM 1274 C CA . THR A 1 158 ? 4.215 -16.337 3.015 1.00 91.62 158 THR A CA 1
ATOM 1275 C C . THR A 1 158 ? 2.702 -16.161 2.919 1.00 91.62 158 THR A C 1
ATOM 1277 O O . THR A 1 158 ? 1.946 -17.117 2.789 1.00 91.62 158 THR A O 1
ATOM 1280 N N . ILE A 1 159 ? 2.277 -14.909 2.946 1.00 92.12 159 ILE A N 1
ATOM 1281 C CA . ILE A 1 159 ? 0.926 -14.429 2.725 1.00 92.12 159 ILE A CA 1
ATOM 1282 C C . ILE A 1 159 ? 0.806 -14.027 1.261 1.00 92.12 159 ILE A C 1
ATOM 1284 O O . ILE A 1 159 ? 1.477 -13.106 0.782 1.00 92.12 159 ILE A O 1
ATOM 1288 N N . ASP A 1 160 ? -0.079 -14.709 0.550 1.00 87.62 160 ASP A N 1
ATOM 1289 C CA . ASP A 1 160 ? -0.313 -14.459 -0.863 1.00 87.62 160 ASP A CA 1
ATOM 1290 C C . ASP A 1 160 ? -1.316 -13.316 -1.083 1.00 87.62 160 ASP A C 1
ATOM 1292 O O . ASP A 1 160 ? -2.459 -13.536 -1.464 1.00 87.62 160 ASP A O 1
ATOM 1296 N N . PHE A 1 161 ? -0.880 -12.079 -0.830 1.00 89.62 161 PHE A N 1
ATOM 1297 C CA . PHE A 1 161 ? -1.698 -10.884 -1.052 1.00 89.62 161 PHE A CA 1
ATOM 1298 C C . PHE A 1 161 ? -1.557 -10.364 -2.493 1.00 89.62 161 PHE A C 1
ATOM 1300 O O . PHE A 1 161 ? -0.497 -9.875 -2.921 1.00 89.62 161 PHE A O 1
ATOM 1307 N N . LYS A 1 162 ? -2.637 -10.463 -3.263 1.00 88.31 162 LYS A N 1
ATOM 1308 C CA . LYS A 1 162 ? -2.758 -10.103 -4.675 1.00 88.31 162 LYS A CA 1
ATOM 1309 C C . LYS A 1 162 ? -3.074 -8.620 -4.866 1.00 88.31 162 LYS A C 1
ATOM 1311 O O . LYS A 1 162 ? -3.648 -7.938 -4.028 1.00 88.31 162 LYS A O 1
ATOM 1316 N N . VAL A 1 163 ? -2.768 -8.129 -6.065 1.00 87.12 163 VAL A N 1
ATOM 1317 C CA . VAL A 1 163 ? -3.105 -6.761 -6.503 1.00 87.12 163 VAL A CA 1
ATOM 1318 C C . VAL A 1 163 ? -4.605 -6.475 -6.407 1.00 87.12 163 VAL A C 1
ATOM 1320 O O . VAL A 1 163 ? -4.999 -5.386 -6.010 1.00 87.12 163 VAL A O 1
ATOM 1323 N N . ARG A 1 164 ? -5.445 -7.453 -6.759 1.00 90.06 164 ARG A N 1
ATOM 1324 C CA . ARG A 1 164 ? -6.907 -7.319 -6.686 1.00 90.06 164 ARG A CA 1
ATOM 1325 C C . ARG A 1 164 ? -7.375 -6.980 -5.272 1.00 90.06 164 ARG A C 1
ATOM 1327 O O . ARG A 1 164 ? -8.275 -6.174 -5.095 1.00 90.06 164 ARG A O 1
ATOM 1334 N N . GLU A 1 165 ? -6.743 -7.580 -4.275 1.00 92.81 165 GLU A N 1
ATOM 1335 C CA . GLU A 1 165 ? -7.063 -7.337 -2.873 1.00 92.81 165 GLU A CA 1
ATOM 1336 C C . GLU A 1 165 ? -6.553 -5.963 -2.433 1.00 92.81 165 GLU A C 1
ATOM 1338 O O . GLU A 1 165 ? -7.241 -5.275 -1.691 1.00 92.81 165 GLU A O 1
ATOM 1343 N N . ALA A 1 166 ? -5.412 -5.501 -2.956 1.00 92.50 166 ALA A N 1
ATOM 1344 C CA . ALA A 1 166 ? -4.972 -4.120 -2.751 1.00 92.50 166 ALA A CA 1
ATOM 1345 C C . ALA A 1 166 ? -5.998 -3.104 -3.290 1.00 92.50 166 ALA A C 1
ATOM 1347 O O . ALA A 1 166 ? -6.265 -2.109 -2.623 1.00 92.50 166 ALA A O 1
ATOM 1348 N N . LEU A 1 167 ? -6.597 -3.374 -4.459 1.00 93.12 167 LEU A N 1
ATOM 1349 C CA . LEU A 1 167 ? -7.660 -2.539 -5.034 1.00 93.12 167 LEU A CA 1
ATOM 1350 C C . LEU A 1 167 ? -8.920 -2.543 -4.165 1.00 93.12 167 LEU A C 1
ATOM 1352 O O . LEU A 1 167 ? -9.385 -1.475 -3.795 1.00 93.12 167 LEU A O 1
ATOM 1356 N N . HIS A 1 168 ? -9.421 -3.719 -3.774 1.00 95.25 168 HIS A N 1
ATOM 1357 C CA . HIS A 1 168 ? -10.598 -3.799 -2.900 1.00 95.25 168 HIS A CA 1
ATOM 1358 C C . HIS A 1 168 ? -10.380 -3.089 -1.559 1.00 95.25 168 HIS A C 1
ATOM 1360 O O . H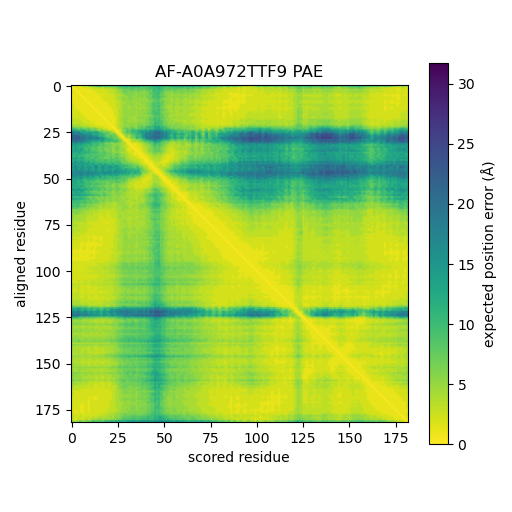IS A 1 168 ? -11.298 -2.464 -1.041 1.00 95.25 168 HIS A O 1
ATOM 1366 N N . LEU A 1 169 ? -9.173 -3.177 -0.990 1.00 96.00 169 LEU A N 1
ATOM 1367 C CA . LEU A 1 169 ? -8.862 -2.490 0.259 1.00 96.00 169 LEU A CA 1
ATOM 1368 C C . LEU A 1 169 ? -8.821 -0.969 0.075 1.00 96.00 169 LEU A C 1
ATOM 1370 O O . LEU A 1 169 ? -9.279 -0.239 0.949 1.00 96.00 169 LEU A O 1
ATOM 1374 N N . LEU A 1 170 ? -8.299 -0.496 -1.059 1.00 96.06 170 LEU A N 1
ATOM 1375 C CA . LEU A 1 170 ? -8.322 0.922 -1.406 1.00 96.06 170 LEU A CA 1
ATOM 1376 C C . LEU A 1 170 ? -9.752 1.431 -1.639 1.00 96.06 170 LEU A C 1
ATOM 1378 O O . LEU A 1 170 ? -10.066 2.558 -1.262 1.00 96.06 170 LEU A O 1
ATOM 1382 N N . ASP A 1 171 ? -10.625 0.613 -2.223 1.00 96.06 171 ASP A N 1
ATOM 1383 C CA . ASP A 1 171 ? -12.038 0.956 -2.387 1.00 96.06 171 ASP A CA 1
ATOM 1384 C C . ASP A 1 171 ? -12.743 1.052 -1.023 1.00 96.06 171 ASP A C 1
ATOM 1386 O O . ASP A 1 171 ? -13.359 2.079 -0.747 1.00 96.06 171 ASP A O 1
ATOM 1390 N N . ASP A 1 172 ? -12.548 0.080 -0.122 1.00 97.25 172 ASP A N 1
ATOM 1391 C CA . ASP A 1 172 ? -13.079 0.131 1.255 1.00 97.25 172 ASP A CA 1
ATOM 1392 C C . ASP A 1 172 ? -12.582 1.380 2.016 1.00 97.25 172 ASP A C 1
ATOM 1394 O O . ASP A 1 172 ? -13.322 2.025 2.764 1.00 97.25 172 ASP A O 1
ATOM 1398 N N . GLN A 1 173 ? -11.319 1.753 1.805 1.00 96.94 173 GLN A N 1
ATOM 1399 C CA . GLN A 1 173 ? -10.708 2.966 2.348 1.00 96.94 173 GLN A CA 1
ATOM 1400 C C . GLN A 1 173 ? -11.354 4.245 1.804 1.00 96.94 173 GLN A C 1
ATOM 1402 O O . GLN A 1 173 ? -11.599 5.181 2.562 1.00 96.94 173 GLN A O 1
ATOM 1407 N N . ARG A 1 174 ? -11.654 4.301 0.505 1.00 97.19 174 ARG A N 1
ATOM 1408 C CA . ARG A 1 174 ? -12.336 5.448 -0.112 1.00 97.19 174 ARG A CA 1
ATOM 1409 C C . ARG A 1 174 ? -13.790 5.546 0.330 1.00 97.19 174 ARG A C 1
ATOM 1411 O O . ARG A 1 174 ? -14.250 6.649 0.614 1.00 97.19 174 ARG A O 1
ATOM 1418 N N . GLU A 1 175 ? -14.494 4.422 0.426 1.00 97.06 175 GLU A N 1
ATOM 1419 C CA . GLU A 1 175 ? -15.862 4.369 0.950 1.00 97.06 175 GLU A CA 1
ATOM 1420 C C . GLU A 1 175 ? -15.930 4.874 2.392 1.00 97.06 175 GLU A C 1
ATOM 1422 O O . GLU A 1 175 ? -16.829 5.645 2.724 1.00 97.06 175 GLU A O 1
ATOM 1427 N N . PHE A 1 176 ? -14.953 4.512 3.228 1.00 97.56 176 PHE A N 1
ATOM 1428 C CA . PHE A 1 176 ? -14.822 5.058 4.577 1.00 97.56 176 PHE A CA 1
ATOM 1429 C C . PHE A 1 176 ? -14.707 6.589 4.566 1.00 97.56 176 PHE A C 1
ATOM 1431 O O . PHE A 1 176 ? -15.460 7.269 5.263 1.00 97.56 176 PHE A O 1
ATOM 1438 N N . VAL A 1 177 ? -13.824 7.148 3.733 1.00 97.25 177 VAL A N 1
ATOM 1439 C CA . VAL A 1 177 ? -13.685 8.608 3.627 1.00 97.25 177 VAL A CA 1
ATOM 1440 C C . VAL A 1 177 ? -14.984 9.259 3.152 1.00 97.25 177 VAL A C 1
ATOM 1442 O O . VAL A 1 177 ? -15.395 10.274 3.703 1.00 97.25 177 VAL A O 1
ATOM 1445 N N . LEU A 1 178 ? -15.648 8.688 2.145 1.00 96.62 178 LEU A N 1
ATOM 1446 C CA . LEU A 1 178 ? -16.878 9.250 1.583 1.00 96.62 178 LEU A CA 1
ATOM 1447 C C . LEU A 1 178 ? -18.032 9.250 2.588 1.00 96.62 178 LEU A C 1
ATOM 1449 O O . LEU A 1 178 ? -18.706 10.273 2.728 1.00 96.62 178 LEU A O 1
ATOM 1453 N N . ASN A 1 179 ? -18.235 8.127 3.275 1.00 96.56 179 ASN A N 1
ATOM 1454 C CA . ASN A 1 179 ? -19.475 7.842 3.994 1.00 96.56 179 ASN A CA 1
ATOM 1455 C C . ASN A 1 179 ? -19.378 8.008 5.516 1.00 96.56 179 ASN A C 1
ATOM 1457 O O . ASN A 1 179 ? -20.419 8.057 6.165 1.00 96.56 179 ASN A O 1
ATOM 1461 N N . VAL A 1 180 ? -18.169 8.041 6.086 1.00 95.38 180 VAL A N 1
ATOM 1462 C CA . VAL A 1 180 ? -17.970 8.037 7.548 1.00 95.38 180 VAL A CA 1
ATOM 1463 C C . VAL A 1 180 ? -17.230 9.272 8.042 1.00 95.38 180 VAL A C 1
ATOM 1465 O O . VAL A 1 180 ? -17.603 9.810 9.077 1.00 95.38 180 VAL A O 1
ATOM 1468 N N . LEU A 1 181 ? -16.187 9.712 7.336 1.00 93.88 181 LEU A N 1
ATOM 1469 C CA . LEU A 1 181 ? -15.438 10.902 7.741 1.00 93.88 181 LEU A CA 1
ATOM 1470 C C . LEU A 1 181 ? -16.210 12.183 7.428 1.00 93.88 181 LEU A C 1
ATOM 1472 O O . LEU A 1 181 ? -16.954 12.231 6.445 1.00 93.88 181 LEU A O 1
ATOM 1476 N N . ASP A 1 182 ? -15.975 13.215 8.232 1.00 87.19 182 ASP A N 1
ATOM 1477 C CA . ASP A 1 182 ? -16.545 14.556 8.047 1.00 87.19 182 ASP A CA 1
ATOM 1478 C C . ASP A 1 182 ? -15.684 15.379 7.093 1.00 87.19 182 ASP A C 1
ATOM 1480 O O . ASP A 1 182 ? -14.445 15.233 7.178 1.00 87.19 182 ASP A O 1
#

Secondary structure (DSSP, 8-state):
--HHHHHHHHHHHHHHHHHHHHHHH---GGGHHHHTT-EEEEE-TTSS-EEEEEGGGGHHHHHSHHHHHHHHHHHHHHHHHHHHHHHHHHHHHHHHHHT-HHHHHTSTTHHHHHHHHHHHHSTTSSB-----HHHHHTT--EEEETTEEEEGGGTTSBP---HHHHHHHHHHHHHHHHHT--

Radius of gyration: 19.84 Å; Cα contacts (8 Å, |Δi|>4): 182; chains: 1; bounding box: 42×45×54 Å

pLDDT: mean 90.21, std 8.0, range [59.84, 98.06]

Solvent-accessible surface area (backbone atoms only — not comparable to full-atom values): 10421 Å² total; per-residue (Å²): 128,55,60,68,58,50,50,53,51,48,49,49,46,51,48,53,44,52,52,51,50,53,60,66,70,61,75,61,74,89,54,49,76,62,53,23,70,43,64,48,79,44,70,42,96,82,74,72,50,72,48,75,51,64,35,52,83,48,40,66,40,65,74,34,67,69,51,29,52,53,48,50,54,50,50,54,49,49,46,52,35,50,45,51,47,53,51,50,50,54,51,50,53,40,18,64,76,70,72,43,48,66,65,53,64,66,38,77,49,39,67,49,50,56,51,48,43,55,17,41,64,42,97,80,52,20,40,30,78,72,70,63,63,72,41,53,76,69,70,50,53,64,42,64,46,97,87,48,72,49,47,57,86,43,50,77,35,78,51,91,81,51,69,70,54,56,51,54,50,51,48,55,52,49,51,42,52,71,76,69,51,119

Foldseek 3Di:
DDLVVLLVQLVVLVVLLVVLVVVLVPLDLPCVVVVQADKDWDQDPVNPDIDIDGSVVCVVCSVDPVSVVVVSVVSNLVSLLSSLVSLVVSVCVVCVVVVNVVLQCPQLCNQVSVQQNVQSPDPVGFARAADDVVCVVVVNQWGDDPRDIDGRVSHRHGHPDDPVNSVVVSVSSSCCSVPPND

Sequence (182 aa):
MDKNQLLLKLNAVQHNLLIGLATGMEWVPKNWKDICNITFDFTGDDGASKAKISLKGLHDTLMNESTRETTRINFMACLKRATLREAHELILLYCEESNQFEEYKSQPWFQFARIIRNVVSHKDCGVLREWPSDLSKKGITSVVWRGNEL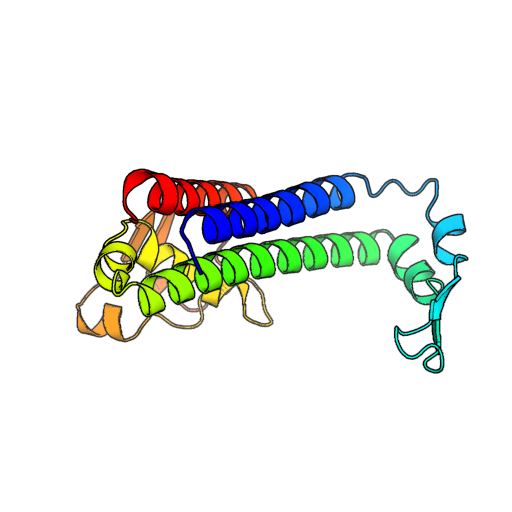RKDMIGQTIDFKVREALHLLDDQREFVLNVLD